Protein 2XF4 (pdb70)

Radius of gyration: 15.82 Å; Cα contacts (8 Å, |Δi|>4): 524; chains: 1; bounding box: 40×42×30 Å

Foldseek 3Di:
DDWDFDQDDPQRWTWIWDADPPQLFIEIFQPQDPLVSVCVVNVVVPGQYAEYEYQALARRRCQCVVVVCVVNVHFYEEFAPQRLVSLCCQQVRQVVVVHDGRHRDDTPYYDDQQDWDDRDPFTWGKHQAAQLGNRGIKTAGLVVLEIEGEQLDDQLDGHDQPPVVHHLVSSLCSCVPPPLVSDQARWYDYGDDDIDGSVNCCPRRPSNDD

Secondary structure (P-SEA, 3-state):
cbbbbbbbcccccccccccccccccccccccccaaaaaaaaaaaacccccbbbbcccccccccaaaaaaaaaccccccccccaaaaaaaaaaaaaaaccccccccccccccccbbbbbcccbbbbbbbbcccccbbbbbbbccccccccccccccccccccccccccaaaaaaaaacccccccccccccccccccccccccccccccccc

Solvent-accessible surface area: 9115 Å² total; per-residue (Å²): 41,50,74,108,54,5,62,1,37,102,70,67,1,20,0,0,0,0,11,1,100,138,59,86,59,0,0,0,2,3,0,3,14,74,13,123,92,0,49,108,52,3,90,90,18,57,18,70,16,92,16,0,0,0,0,0,0,14,16,18,0,2,29,4,0,66,88,0,16,138,91,58,66,17,48,4,4,0,0,25,112,75,0,70,79,32,0,90,21,1,34,67,21,1,148,141,102,56,76,132,110,20,110,68,12,108,9,98,119,57,1,86,70,65,46,151,5,51,2,22,92,13,42,0,71,1,29,41,0,20,0,8,0,10,0,0,0,0,0,4,3,99,154,47,57,11,0,5,0,3,10,0,0,43,110,38,12,19,3,128,27,106,63,88,132,21,64,83,109,72,0,24,64,6,0,63,155,51,0,25,93,47,25,66,107,0,41,0,2,1,2,45,48,85,58,15,46,0,8,99,0,96,113,109,0,93,100,9,73,189

Structure (mmCIF, N/CA/C/O backbone):
data_2XF4
#
_entry.id   2XF4
#
_cell.length_a   124.363
_cell.length_b   124.363
_cell.length_c   35.594
_cell.angle_alpha   90.00
_cell.angle_beta   90.00
_cell.angle_gamma   90.00
#
_symmetry.space_group_name_H-M   'P 41 21 2'
#
loop_
_entity.id
_entity.type
_entity.pdbx_description
1 polymer 'HYDROXYACYLGLUTATHIONE HYDROLASE'
2 non-polymer 'ZINC ION'
3 non-polymer 'TETRAETHYLENE GLYCOL'
4 water water
#
loop_
_atom_site.group_PDB
_atom_site.id
_atom_site.type_symbol
_atom_site.label_atom_id
_atom_site.label_alt_id
_atom_site.label_comp_id
_atom_site.label_asym_id
_atom_site.label_entity_id
_atom_site.label_seq_id
_atom_site.pdbx_PDB_ins_code
_atom_site.Cartn_x
_atom_site.Cartn_y
_atom_site.Cartn_z
_atom_site.occupancy
_atom_site.B_iso_or_equiv
_atom_site.auth_seq_id
_atom_site.auth_comp_id
_atom_site.auth_asym_id
_atom_site.auth_atom_id
_atom_site.pdbx_PDB_model_num
ATOM 1 N N . MET A 1 1 ? -4.453 55.833 -5.531 1.00 31.94 1 MET A N 1
ATOM 2 C CA . MET A 1 1 ? -5.847 55.637 -5.060 1.00 30.59 1 MET A CA 1
ATOM 3 C C . MET A 1 1 ? -5.840 55.223 -3.600 1.00 30.29 1 MET A C 1
ATOM 4 O O . MET A 1 1 ? -5.079 54.333 -3.205 1.00 30.66 1 MET A O 1
ATOM 9 N N . ASN A 1 2 ? -6.671 55.890 -2.800 1.00 29.56 2 ASN A N 1
ATOM 10 C CA . ASN A 1 2 ? -6.892 55.489 -1.414 1.00 29.34 2 ASN A CA 1
ATOM 11 C C . ASN A 1 2 ? -8.106 54.584 -1.324 1.00 27.83 2 ASN A C 1
ATOM 12 O O . ASN A 1 2 ? -9.002 54.641 -2.175 1.00 27.16 2 ASN A O 1
ATOM 17 N N . TYR A 1 3 ? -8.133 53.744 -0.298 1.00 27.40 3 TYR A N 1
ATOM 18 C CA . TYR A 1 3 ? -9.261 52.849 -0.087 1.00 26.41 3 TYR A CA 1
ATOM 19 C C . TYR A 1 3 ? -9.457 52.475 1.379 1.00 26.53 3 TYR A C 1
ATOM 20 O O . TYR A 1 3 ? -8.539 52.581 2.198 1.00 27.31 3 TYR A O 1
ATOM 29 N N . ARG A 1 4 ? -10.672 52.038 1.683 1.00 25.80 4 ARG A N 1
ATOM 30 C CA . ARG A 1 4 ? -11.015 51.486 2.976 1.00 26.41 4 ARG A CA 1
ATOM 31 C C . ARG A 1 4 ? -11.868 50.243 2.744 1.00 24.97 4 ARG A C 1
ATOM 32 O O . ARG A 1 4 ? -12.820 50.276 1.969 1.00 24.19 4 ARG A O 1
ATOM 40 N N . ILE A 1 5 ? -11.511 49.145 3.399 1.00 24.88 5 ILE A N 1
ATOM 41 C CA . ILE A 1 5 ? -12.270 47.907 3.281 1.00 23.53 5 ILE A CA 1
ATOM 42 C C . ILE A 1 5 ? -13.330 47.859 4.376 1.00 23.66 5 ILE A C 1
ATOM 43 O O . ILE A 1 5 ? -13.037 48.112 5.546 1.00 24.27 5 ILE A O 1
ATOM 48 N N . ILE A 1 6 ? -14.562 47.547 3.980 1.00 22.78 6 ILE A N 1
ATOM 49 C CA . ILE A 1 6 ? -15.695 47.493 4.903 1.00 22.80 6 ILE A CA 1
ATOM 50 C C . ILE A 1 6 ? -16.326 46.094 4.841 1.00 22.40 6 ILE A C 1
ATOM 51 O O . ILE A 1 6 ? -17.149 45.840 3.958 1.00 21.90 6 ILE A O 1
ATOM 56 N N . PRO A 1 7 ? -15.928 45.178 5.757 1.00 22.84 7 PRO A N 1
ATOM 57 C CA . PRO A 1 7 ? -16.530 43.833 5.811 1.00 22.69 7 PRO A CA 1
ATOM 58 C C . PRO A 1 7 ? -18.042 43.926 6.042 1.00 22.62 7 PRO A C 1
ATOM 59 O O . PRO A 1 7 ? -18.479 44.535 7.020 1.00 23.27 7 PRO A O 1
ATOM 63 N N . VAL A 1 8 ? -18.828 43.352 5.135 1.00 21.95 8 VAL A N 1
ATOM 64 C CA . VAL A 1 8 ? -20.289 43.425 5.222 1.00 21.97 8 VAL A CA 1
ATOM 65 C C . VAL A 1 8 ? -20.940 42.046 5.077 1.00 22.06 8 VAL A C 1
ATOM 66 O O . VAL A 1 8 ? -20.349 41.129 4.488 1.00 21.51 8 VAL A O 1
ATOM 70 N N . THR A 1 9 ? -22.152 41.919 5.624 1.00 22.69 9 THR A N 1
ATOM 71 C CA . THR A 1 9 ? -22.961 40.673 5.613 1.00 23.16 9 THR A CA 1
ATOM 72 C C . THR A 1 9 ? -22.386 39.561 6.502 1.00 24.24 9 THR A C 1
ATOM 73 O O . THR A 1 9 ? -21.252 39.648 6.991 1.00 24.24 9 THR A O 1
ATOM 77 N N . ALA A 1 10 ? -23.184 38.512 6.692 1.00 25.12 10 ALA A N 1
ATOM 78 C CA . ALA A 1 10 ? -22.759 37.307 7.401 1.00 26.27 10 ALA A CA 1
ATOM 79 C C . ALA A 1 10 ? -21.696 36.515 6.625 1.00 26.04 10 ALA A C 1
ATOM 80 O O . ALA A 1 10 ? -20.992 35.693 7.207 1.00 27.09 10 ALA A O 1
ATOM 82 N N . PHE A 1 11 ? -21.590 36.755 5.317 1.00 24.97 11 PHE A N 1
ATOM 83 C CA . PHE A 1 11 ? -20.552 36.131 4.491 1.00 24.63 11 PHE A CA 1
ATOM 84 C C . PHE A 1 11 ? -19.213 36.874 4.620 1.00 24.43 11 PHE A C 1
ATOM 85 O O . PHE A 1 11 ? -18.206 36.451 4.050 1.00 24.18 11 PHE A O 1
ATOM 93 N N . SER A 1 12 ? -19.221 37.987 5.355 1.00 24.37 12 SER A N 1
ATOM 94 C CA . SER A 1 12 ? -18.014 38.780 5.631 1.00 24.75 12 SER A CA 1
ATOM 95 C C . SER A 1 12 ? -17.260 39.174 4.338 1.00 23.24 12 SER A C 1
ATOM 96 O O . SER A 1 12 ? -16.093 38.830 4.142 1.00 22.98 12 SER A O 1
ATOM 99 N N . GLN A 1 13 ? -17.957 39.895 3.460 1.00 21.96 13 GLN A N 1
ATOM 100 C CA . GLN A 1 13 ? -17.446 40.246 2.134 1.00 20.73 13 GLN A CA 1
ATOM 101 C C . GLN A 1 13 ? -16.712 41.590 2.173 1.00 20.55 13 GLN A C 1
ATOM 102 O O . GLN A 1 13 ? -17.149 42.509 2.858 1.00 20.64 13 GLN A O 1
ATOM 108 N N . ASN A 1 14 ? -15.610 41.698 1.425 1.00 20.35 14 ASN A N 1
ATOM 109 C CA . ASN A 1 14 ? -14.765 42.899 1.446 1.00 20.49 14 ASN A CA 1
ATOM 110 C C . ASN A 1 14 ? -15.250 44.027 0.533 1.00 19.96 14 ASN A C 1
ATOM 111 O O . ASN A 1 14 ? -14.689 44.249 -0.545 1.00 19.97 14 ASN A O 1
ATOM 116 N N . CYS A 1 15 ? -16.291 44.735 0.964 1.00 19.97 15 CYS A N 1
ATOM 117 C CA . CYS A 1 15 ? -16.741 45.938 0.260 1.00 19.56 15 CYS A CA 1
ATOM 118 C C . CYS A 1 15 ? -15.627 46.980 0.307 1.00 19.86 15 CYS A C 1
ATOM 119 O O . CYS A 1 15 ? -14.982 47.155 1.347 1.00 20.60 15 CYS A O 1
ATOM 122 N N . SER A 1 16 ? -15.392 47.647 -0.822 1.00 19.62 16 SER A N 1
ATOM 123 C CA . SER A 1 16 ? -14.326 48.649 -0.934 1.00 20.31 16 SER A CA 1
ATOM 124 C C . SER A 1 16 ? -14.866 50.048 -1.136 1.00 19.96 16 SER A C 1
ATOM 125 O O . SER A 1 16 ? -15.593 50.306 -2.090 1.00 19.95 16 SER A O 1
ATOM 128 N N . LEU A 1 17 ? -14.495 50.953 -0.246 1.00 20.47 17 LEU A N 1
ATOM 129 C CA . LEU A 1 17 ? -14.640 52.375 -0.522 1.00 20.59 17 LEU A CA 1
ATOM 130 C C . LEU A 1 17 ? -13.311 52.868 -1.107 1.00 20.95 17 LEU A C 1
ATOM 131 O O . LEU A 1 17 ? -12.273 52.801 -0.450 1.00 21.29 17 LEU A O 1
ATOM 136 N N . ILE A 1 18 ? -13.344 53.333 -2.350 1.00 20.77 18 ILE A N 1
ATOM 137 C CA . ILE A 1 18 ? -12.131 53.798 -3.020 1.00 21.72 18 ILE A CA 1
ATOM 138 C C . ILE A 1 18 ? -12.276 55.270 -3.386 1.00 22.54 18 ILE A C 1
ATOM 139 O O . ILE A 1 18 ? -13.378 55.734 -3.665 1.00 22.04 18 ILE A O 1
ATOM 144 N N . TRP A 1 19 ? -11.169 56.004 -3.372 1.00 23.77 19 TRP A N 1
ATOM 145 C CA . TRP A 1 19 ? -11.229 57.415 -3.726 1.00 25.09 19 TRP A CA 1
ATOM 146 C C . TRP A 1 19 ? -9.916 58.006 -4.211 1.00 26.43 19 TRP A C 1
ATOM 147 O O . TRP A 1 19 ? -8.829 57.494 -3.924 1.00 26.73 19 TRP A O 1
ATOM 158 N N . CYS A 1 20 ? -10.060 59.092 -4.965 1.00 27.76 20 CYS A N 1
ATOM 159 C CA . CYS A 1 20 ? -8.952 59.902 -5.440 1.00 29.71 20 CYS A CA 1
ATOM 160 C C . CYS A 1 20 ? -8.480 60.822 -4.308 1.00 31.13 20 CYS A C 1
ATOM 161 O O . CYS A 1 20 ? -9.287 61.501 -3.657 1.00 30.77 20 CYS A O 1
ATOM 164 N N . GLU A 1 21 ? -7.171 60.828 -4.068 1.00 32.84 21 GLU A N 1
ATOM 165 C CA . GLU A 1 21 ? -6.588 61.646 -3.005 1.00 34.76 21 GLU A CA 1
ATOM 166 C C . GLU A 1 21 ? -6.732 63.166 -3.233 1.00 35.33 21 GLU A C 1
ATOM 167 O O . GLU A 1 21 ? -6.998 63.902 -2.284 1.00 35.88 21 GLU A O 1
ATOM 173 N N . GLN A 1 22 ? -6.579 63.630 -4.474 1.00 35.70 22 GLN A N 1
ATOM 174 C CA . GLN A 1 22 ? -6.688 65.067 -4.776 1.00 36.65 22 GLN A CA 1
ATOM 175 C C . GLN A 1 22 ? -8.121 65.581 -4.739 1.00 35.71 22 GLN A C 1
ATOM 176 O O . GLN A 1 22 ? -8.397 66.585 -4.089 1.00 36.36 22 GLN A O 1
ATOM 182 N N . THR A 1 23 ? -9.023 64.902 -5.451 1.00 34.34 23 THR A N 1
ATOM 183 C CA . THR A 1 23 ? -10.396 65.392 -5.650 1.00 33.43 23 THR A CA 1
ATOM 184 C C . THR A 1 23 ? -11.392 64.912 -4.588 1.00 32.46 23 THR A C 1
ATOM 185 O O . THR A 1 23 ? -12.460 65.513 -4.421 1.00 32.13 23 THR A O 1
ATOM 189 N N . ARG A 1 24 ? -11.035 63.831 -3.882 1.00 31.61 24 ARG A N 1
ATOM 190 C CA . ARG A 1 24 ? -11.885 63.200 -2.855 1.00 30.83 24 ARG A CA 1
ATOM 191 C C . ARG A 1 24 ? -13.161 62.593 -3.451 1.00 29.01 24 ARG A C 1
ATOM 192 O O . ARG A 1 24 ? -14.105 62.293 -2.726 1.00 28.55 24 ARG A O 1
ATOM 200 N N . LEU A 1 25 ? -13.188 62.423 -4.770 1.00 28.10 25 LEU A N 1
ATOM 201 C CA . LEU A 1 25 ? -14.283 61.721 -5.428 1.00 26.62 25 LEU A CA 1
ATOM 202 C C . LEU A 1 25 ? -14.104 60.214 -5.257 1.00 25.49 25 LEU A C 1
ATOM 203 O O . LEU A 1 25 ? -12.991 59.687 -5.403 1.00 24.92 25 LEU A O 1
ATOM 208 N N . ALA A 1 26 ? -15.201 59.533 -4.930 1.00 24.23 26 ALA A N 1
ATOM 209 C CA . ALA A 1 26 ? -15.136 58.156 -4.461 1.00 23.08 26 ALA A CA 1
ATOM 210 C C . ALA A 1 26 ? -16.106 57.219 -5.162 1.00 22.44 26 ALA A C 1
ATOM 211 O O . ALA A 1 26 ? -17.057 57.656 -5.823 1.00 22.46 26 ALA A O 1
ATOM 213 N N . ALA A 1 27 ? -15.847 55.924 -5.000 1.00 21.44 27 ALA A N 1
ATOM 214 C CA . ALA A 1 27 ? -16.722 54.880 -5.495 1.00 20.75 27 ALA A CA 1
ATOM 215 C C . ALA A 1 27 ? -16.825 53.784 -4.441 1.00 20.23 27 ALA A C 1
ATOM 216 O O . ALA A 1 27 ? -15.901 53.599 -3.636 1.00 20.52 27 ALA A O 1
ATOM 218 N N . LEU A 1 28 ? -17.965 53.100 -4.415 1.00 19.57 28 LEU A N 1
ATOM 219 C CA . LEU A 1 28 ? -18.118 51.877 -3.629 1.00 19.35 28 LEU A CA 1
ATOM 220 C C . LEU A 1 28 ? -18.065 50.669 -4.557 1.00 18.49 28 LEU A C 1
ATOM 221 O O . LEU A 1 28 ? -18.798 50.603 -5.546 1.00 18.83 28 LEU A O 1
ATOM 226 N N . VAL A 1 29 ? -17.193 49.721 -4.245 1.00 17.69 29 VAL A N 1
ATOM 227 C CA . VAL A 1 29 ? -17.171 48.466 -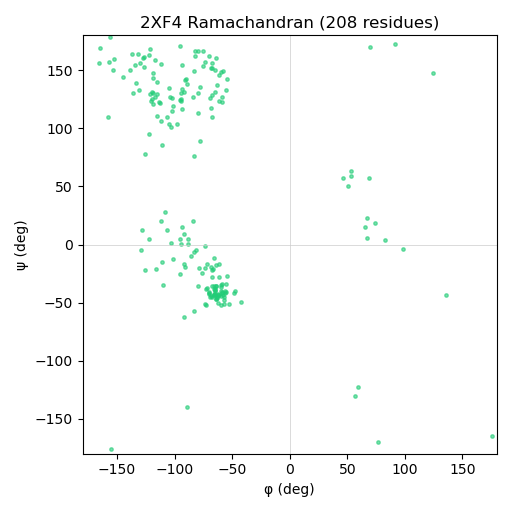4.966 1.00 16.88 29 VAL A CA 1
ATOM 228 C C . VAL A 1 29 ? -17.859 47.416 -4.108 1.00 16.69 29 VAL A C 1
ATOM 229 O O . VAL A 1 29 ? -17.506 47.238 -2.941 1.00 16.88 29 VAL A O 1
ATOM 233 N N . ASP A 1 30 ? -18.852 46.743 -4.688 1.00 16.41 30 ASP A N 1
ATOM 234 C CA . ASP A 1 30 ? -19.558 45.628 -4.032 1.00 16.62 30 ASP A CA 1
ATOM 235 C C . ASP A 1 30 ? -20.129 45.941 -2.637 1.00 17.02 30 ASP A C 1
ATOM 236 O O . ASP A 1 30 ? -19.711 45.335 -1.647 1.00 17.33 30 ASP A O 1
ATOM 241 N N . PRO A 1 31 ? -21.087 46.892 -2.554 1.00 17.43 31 PRO A N 1
ATOM 242 C CA . PRO A 1 31 ? -21.730 47.143 -1.258 1.00 17.78 31 PRO A CA 1
ATOM 243 C C . PRO A 1 31 ? -22.768 46.051 -0.980 1.00 17.92 31 PRO A C 1
ATOM 244 O O . PRO A 1 31 ? -23.940 46.195 -1.336 1.00 17.93 31 PRO A O 1
ATOM 248 N N . GLY A 1 32 ? -22.316 44.970 -0.348 1.00 18.05 32 GLY A N 1
ATOM 249 C CA . GLY A 1 32 ? -23.075 43.724 -0.260 1.00 18.74 32 GLY A CA 1
ATOM 250 C C . GLY A 1 32 ? -24.241 43.646 0.707 1.00 19.66 32 GLY A C 1
ATOM 251 O O . GLY A 1 32 ? -25.149 42.850 0.505 1.00 20.10 32 GLY A O 1
ATOM 252 N N . GLY A 1 33 ? -24.213 44.474 1.750 1.00 20.24 33 GLY A N 1
ATOM 253 C CA . GLY A 1 33 ? -25.233 44.483 2.797 1.00 20.94 33 GLY A CA 1
ATOM 254 C C . GLY A 1 33 ? -24.790 45.471 3.856 1.00 21.87 33 GLY A C 1
ATOM 255 O O . GLY A 1 33 ? -23.890 46.271 3.604 1.00 21.31 33 GLY A O 1
ATOM 256 N N . ASP A 1 34 ? -25.403 45.414 5.040 1.00 23.17 34 ASP A N 1
ATOM 257 C CA . ASP A 1 34 ? -25.086 46.333 6.141 1.00 24.11 34 ASP A CA 1
ATOM 258 C C . ASP A 1 34 ? -25.001 47.781 5.646 1.00 24.04 34 ASP A C 1
ATOM 259 O O . ASP A 1 34 ? -23.971 48.456 5.802 1.00 23.71 34 ASP A O 1
ATOM 264 N N . ALA A 1 35 ? -26.094 48.244 5.041 1.00 24.06 35 ALA A N 1
ATOM 265 C CA . ALA A 1 35 ? -26.140 49.558 4.408 1.00 24.07 35 ALA A CA 1
ATOM 266 C C . ALA A 1 35 ? -25.824 50.693 5.380 1.00 24.81 35 ALA A C 1
ATOM 267 O O . ALA A 1 35 ? -25.204 51.681 4.988 1.00 24.22 35 ALA A O 1
ATOM 269 N N . GLU A 1 36 ? -26.232 50.536 6.641 1.00 26.26 36 GLU A N 1
ATOM 270 C CA . GLU A 1 36 ? -25.956 51.536 7.678 1.00 27.84 36 GLU A CA 1
ATOM 271 C C . GLU A 1 36 ? -24.462 51.635 8.010 1.00 27.77 36 GLU A C 1
ATOM 272 O O . GLU A 1 36 ? -23.924 52.736 8.123 1.00 28.15 36 GLU A O 1
ATOM 278 N N . LYS A 1 37 ? -23.807 50.483 8.167 1.00 27.88 37 LYS A N 1
ATOM 279 C CA . LYS A 1 37 ? -22.355 50.403 8.383 1.00 28.00 37 LYS A CA 1
ATOM 280 C C . LYS A 1 37 ? -21.586 51.082 7.243 1.00 27.00 37 LYS A C 1
ATOM 281 O O . LYS A 1 37 ? -20.652 51.854 7.477 1.00 27.11 37 LYS A O 1
ATOM 287 N N . ILE A 1 38 ? -21.994 50.804 6.009 1.00 26.27 38 ILE A N 1
ATOM 288 C CA . ILE A 1 38 ? -21.369 51.427 4.845 1.00 25.45 38 ILE A CA 1
ATOM 289 C C . ILE A 1 38 ? -21.550 52.952 4.867 1.00 26.02 38 ILE A C 1
ATOM 290 O O . ILE A 1 38 ? -20.573 53.697 4.729 1.00 25.57 38 ILE A O 1
ATOM 295 N N . LYS A 1 39 ? -22.793 53.403 5.057 1.00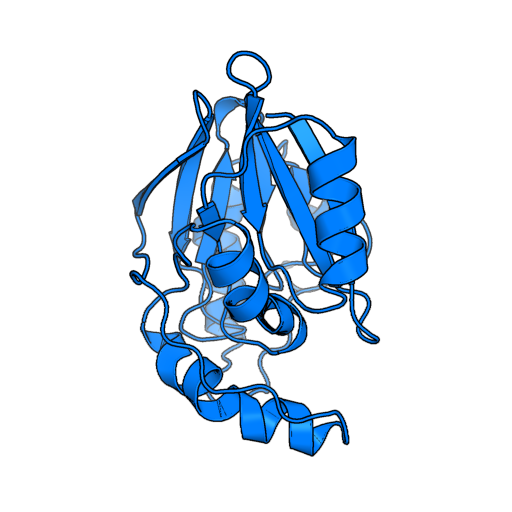 26.57 39 LYS A N 1
ATOM 296 C CA . LYS A 1 39 ? -23.091 54.835 5.120 1.00 27.61 39 LYS A CA 1
ATOM 297 C C . LYS A 1 39 ? -22.284 55.548 6.195 1.00 28.40 39 LYS A C 1
ATOM 298 O O . LYS A 1 39 ? -21.795 56.650 5.963 1.00 28.55 39 LYS A O 1
ATOM 304 N N . GLN A 1 40 ? -22.147 54.917 7.359 1.00 29.09 40 GLN A N 1
ATOM 305 C CA . GLN A 1 40 ? -21.378 55.495 8.466 1.00 30.53 40 GLN A CA 1
ATOM 306 C C . GLN A 1 40 ? -19.905 55.695 8.099 1.00 30.34 40 GLN A C 1
ATOM 307 O O . GLN A 1 40 ? -19.343 56.746 8.376 1.00 30.73 40 GLN A O 1
ATOM 313 N N . GLU A 1 41 ? -19.302 54.706 7.442 1.00 30.07 41 GLU A N 1
ATOM 314 C CA . GLU A 1 41 ? -17.912 54.822 6.985 1.00 30.65 41 GLU A CA 1
ATOM 315 C C . GLU A 1 41 ? -17.752 55.838 5.848 1.00 29.81 41 GLU A C 1
ATOM 316 O O . GLU A 1 41 ? -16.836 56.659 5.872 1.00 30.51 41 GLU A O 1
ATOM 322 N N . VAL A 1 42 ? -18.647 55.790 4.865 1.00 28.87 42 VAL A N 1
ATOM 323 C CA . VAL A 1 42 ? -18.618 56.746 3.759 1.00 28.32 42 VAL A CA 1
ATOM 324 C C . VAL A 1 42 ? -18.714 58.183 4.285 1.00 29.35 42 VAL A C 1
ATOM 325 O O . VAL A 1 42 ? -17.884 59.023 3.941 1.00 29.26 42 VAL A O 1
ATOM 329 N N . ASP A 1 43 ? -19.716 58.443 5.127 1.00 30.04 43 ASP A N 1
ATOM 330 C CA . ASP A 1 43 ? -19.966 59.786 5.660 1.00 31.43 43 ASP A CA 1
ATOM 331 C C . ASP A 1 43 ? -18.841 60.300 6.555 1.00 32.27 43 ASP A C 1
ATOM 332 O O . ASP A 1 43 ? -18.487 61.473 6.482 1.00 33.06 43 ASP A O 1
ATOM 337 N N . ALA A 1 44 ? -18.282 59.422 7.386 1.00 32.54 44 ALA A N 1
ATOM 338 C CA . ALA A 1 44 ? -17.191 59.799 8.284 1.00 33.62 44 ALA A CA 1
ATOM 339 C C . ALA A 1 44 ? -15.851 59.998 7.565 1.00 33.19 44 ALA A C 1
ATOM 340 O O . ALA A 1 44 ? -14.962 60.644 8.105 1.00 34.19 44 ALA A O 1
ATOM 342 N N . SER A 1 45 ? -15.706 59.440 6.363 1.00 31.93 45 SER A N 1
ATOM 343 C CA . SER A 1 45 ? -14.448 59.546 5.601 1.00 31.38 45 SER A CA 1
ATOM 344 C C . SER A 1 45 ? -14.281 60.900 4.901 1.00 31.73 45 SER A C 1
ATOM 345 O O . SER A 1 45 ? -13.169 61.282 4.530 1.00 32.03 45 SER A O 1
ATOM 348 N N . GLY A 1 46 ? -15.391 61.604 4.700 1.00 31.81 46 GLY A N 1
ATOM 349 C CA . GLY A 1 46 ? -15.367 62.953 4.139 1.00 32.31 46 GLY A CA 1
ATOM 350 C C . GLY A 1 46 ? -15.288 63.032 2.626 1.00 31.71 46 GLY A C 1
ATOM 351 O O . GLY A 1 46 ? -15.187 64.125 2.067 1.00 32.93 46 GLY A O 1
ATOM 352 N N . VAL A 1 47 ? -15.337 61.884 1.960 1.00 30.12 47 VAL A N 1
ATOM 353 C CA . VAL A 1 47 ? -15.241 61.827 0.500 1.00 29.09 47 VAL A CA 1
ATOM 354 C C . VAL A 1 47 ? -16.576 62.172 -0.171 1.00 28.55 47 VAL A C 1
ATOM 355 O O . VAL A 1 47 ? -17.611 62.228 0.494 1.00 28.64 47 VAL A O 1
ATOM 359 N N . THR A 1 48 ? -16.545 62.424 -1.478 1.00 27.82 48 THR A N 1
ATOM 360 C CA . THR A 1 48 ? -17.772 62.602 -2.259 1.00 27.53 48 THR A CA 1
ATOM 361 C C . THR A 1 48 ? -18.061 61.356 -3.116 1.00 26.13 48 THR A C 1
ATOM 362 O O . THR A 1 48 ? -17.422 61.140 -4.148 1.00 26.01 48 THR A O 1
ATOM 366 N N . LEU A 1 49 ? -19.023 60.548 -2.680 1.00 24.89 49 LEU A N 1
ATOM 367 C CA . LEU A 1 49 ? -19.420 59.346 -3.418 1.00 23.64 49 LEU A CA 1
ATOM 368 C C . LEU A 1 49 ? -20.095 59.710 -4.735 1.00 23.47 49 LEU A C 1
ATOM 369 O O . LEU A 1 49 ? -21.035 60.503 -4.752 1.00 24.17 49 LEU A O 1
ATOM 374 N N . MET A 1 50 ? -19.616 59.123 -5.831 1.00 22.66 50 MET A N 1
ATOM 375 C CA . MET A 1 50 ? -20.138 59.422 -7.165 1.00 22.65 50 MET A CA 1
ATOM 376 C C . MET A 1 50 ? -20.785 58.218 -7.829 1.00 21.92 50 MET A C 1
ATOM 377 O O . MET A 1 50 ? -21.578 58.372 -8.760 1.00 22.21 50 MET A O 1
ATOM 382 N N . GLN A 1 51 ? -20.431 57.019 -7.377 1.00 20.84 51 GLN A N 1
ATOM 383 C CA . GLN A 1 51 ? -20.860 55.804 -8.068 1.00 20.22 51 GLN A CA 1
ATOM 384 C C . GLN A 1 51 ? -20.670 54.535 -7.255 1.00 19.09 51 GLN A C 1
ATOM 385 O O . GLN A 1 51 ? -19.837 54.470 -6.346 1.00 18.87 51 GLN A O 1
ATOM 391 N N . ILE A 1 52 ? -21.461 53.528 -7.614 1.00 18.69 52 ILE A N 1
ATOM 392 C CA . ILE A 1 52 ? -21.386 52.191 -7.039 1.00 17.48 52 ILE A CA 1
ATOM 393 C C . ILE A 1 52 ? -20.958 51.247 -8.162 1.00 17.17 52 ILE A C 1
ATOM 394 O O . ILE A 1 52 ? -21.523 51.285 -9.256 1.00 17.30 52 ILE A O 1
ATOM 399 N N . LEU A 1 53 ? -19.937 50.432 -7.899 1.00 16.42 53 LEU A N 1
ATOM 400 C CA . LEU A 1 53 ? -19.422 49.503 -8.895 1.00 16.15 53 LEU A CA 1
ATOM 401 C C . LEU A 1 53 ? -19.635 48.060 -8.438 1.00 15.74 53 LEU A C 1
ATOM 402 O O . LEU A 1 53 ? -19.470 47.743 -7.263 1.00 15.29 53 LEU A O 1
ATOM 407 N N . LEU A 1 54 ? -20.008 47.200 -9.380 1.00 15.69 54 LEU A N 1
ATOM 408 C CA . LEU A 1 54 ? -20.343 45.807 -9.089 1.00 15.73 54 LEU A CA 1
ATOM 409 C C . LEU A 1 54 ? -19.413 44.876 -9.844 1.00 15.56 54 LEU A C 1
ATOM 410 O O . LEU A 1 54 ? -19.295 44.989 -11.063 1.00 15.96 54 LEU A O 1
ATOM 415 N N . THR A 1 55 ? -18.745 43.966 -9.135 1.00 15.32 55 THR A N 1
ATOM 416 C CA . THR A 1 55 ? -17.883 42.986 -9.805 1.00 15.62 55 THR A CA 1
ATOM 417 C C . THR A 1 55 ? -18.690 41.838 -10.394 1.00 15.67 55 THR A C 1
ATOM 418 O O . THR A 1 55 ? -18.340 41.314 -11.449 1.00 16.05 55 THR A O 1
ATOM 422 N N . HIS A 1 56 ? -19.758 41.441 -9.703 1.00 15.67 56 HIS A N 1
ATOM 423 C CA . HIS A 1 56 ? -20.610 40.325 -10.144 1.00 15.89 56 HIS A CA 1
ATOM 424 C C . HIS A 1 56 ? -21.958 40.288 -9.416 1.00 15.77 56 HIS A C 1
ATOM 425 O O . HIS A 1 56 ? -22.159 40.997 -8.431 1.00 15.25 56 HIS A O 1
ATOM 432 N N . GLY A 1 57 ? -22.875 39.455 -9.910 1.00 16.46 57 GLY A N 1
ATOM 433 C CA . GLY A 1 57 ? -24.270 39.477 -9.465 1.00 16.44 57 GLY A CA 1
ATOM 434 C C . GLY A 1 57 ? -24.651 38.718 -8.203 1.00 16.73 57 GLY A C 1
ATOM 435 O O . GLY A 1 57 ? -25.833 38.422 -7.996 1.00 17.06 57 GLY A O 1
ATOM 436 N N . HIS A 1 58 ? -23.678 38.418 -7.345 1.00 16.47 58 HIS A N 1
ATOM 437 C CA . HIS A 1 58 ? -23.966 37.635 -6.145 1.00 16.59 58 HIS A CA 1
ATOM 438 C C . HIS A 1 58 ? -24.350 38.435 -4.904 1.00 16.74 58 HIS A C 1
ATOM 439 O O . HIS A 1 58 ? -23.798 39.512 -4.634 1.00 16.02 58 HIS A O 1
ATOM 446 N N . LEU A 1 59 ? -25.293 37.866 -4.157 1.00 17.15 59 LEU A N 1
ATOM 447 C CA . LEU A 1 59 ? -25.948 38.506 -3.010 1.00 17.59 59 LEU A CA 1
ATOM 448 C C . LEU A 1 59 ? -25.027 39.292 -2.075 1.00 17.08 59 LEU A C 1
ATOM 449 O O . LEU A 1 59 ? -25.327 40.442 -1.750 1.00 16.89 59 LEU A O 1
ATOM 454 N N . ASP A 1 60 ? -23.922 38.680 -1.647 1.00 16.72 60 ASP A N 1
ATOM 455 C CA . ASP A 1 60 ? -23.028 39.314 -0.659 1.00 16.88 60 ASP A CA 1
ATOM 456 C C . ASP A 1 60 ? -22.192 40.466 -1.225 1.00 16.35 60 ASP A C 1
ATOM 457 O O . ASP A 1 60 ? -21.448 41.127 -0.485 1.00 16.40 60 ASP A O 1
ATOM 462 N N . HIS A 1 61 ? -22.353 40.720 -2.524 1.00 15.77 61 HIS A N 1
ATOM 463 C CA . HIS A 1 61 ? -21.679 41.829 -3.204 1.00 15.64 61 HIS A CA 1
ATOM 464 C C . HIS A 1 61 ? -22.640 42.942 -3.631 1.00 15.81 61 HIS A C 1
ATOM 465 O O . HIS A 1 61 ? -22.199 44.047 -3.958 1.00 15.56 61 HIS A O 1
ATOM 472 N N . VAL A 1 62 ? -23.946 42.666 -3.629 1.00 16.14 62 VAL A N 1
ATOM 473 C CA . VAL A 1 62 ? -24.897 43.617 -4.223 1.00 16.88 62 VAL A CA 1
ATOM 474 C C . VAL A 1 62 ? -26.087 44.011 -3.343 1.00 17.77 62 VAL A C 1
ATOM 475 O O . VAL A 1 62 ? -26.880 44.881 -3.724 1.00 18.07 62 VAL A O 1
ATOM 479 N N . GLY A 1 63 ? -26.205 43.382 -2.175 1.00 18.33 63 GLY A N 1
ATOM 480 C CA . GLY A 1 63 ? -27.398 43.518 -1.336 1.00 19.19 63 GLY A CA 1
ATOM 481 C C . GLY A 1 63 ? -27.796 44.935 -0.949 1.00 19.76 63 GLY A C 1
ATOM 482 O O . GLY A 1 63 ? -28.988 45.231 -0.819 1.00 20.61 63 GLY A O 1
ATOM 483 N N . ALA A 1 64 ? -26.810 45.808 -0.755 1.00 19.30 64 ALA A N 1
ATOM 484 C CA . ALA A 1 64 ? -27.082 47.187 -0.336 1.00 20.06 64 ALA A CA 1
ATOM 485 C C . ALA A 1 64 ? -26.964 48.211 -1.475 1.00 20.05 64 ALA A C 1
ATOM 486 O O . ALA A 1 64 ? -27.163 49.401 -1.248 1.00 20.74 64 ALA A O 1
ATOM 488 N N . ALA A 1 65 ? -26.661 47.748 -2.693 1.00 19.81 65 ALA A N 1
ATOM 489 C CA . ALA A 1 65 ? -26.444 48.648 -3.844 1.00 19.96 65 ALA A CA 1
ATOM 490 C C . ALA A 1 65 ? -27.638 49.568 -4.148 1.00 21.13 65 ALA A C 1
ATOM 491 O O . ALA A 1 65 ? -27.472 50.781 -4.341 1.00 21.72 65 ALA A O 1
ATOM 493 N N . SER A 1 66 ? -28.832 48.986 -4.191 1.00 21.58 66 SER A N 1
ATOM 494 C CA . SER A 1 66 ? -30.042 49.728 -4.526 1.00 22.86 66 SER A CA 1
ATOM 495 C C . SER A 1 66 ? -30.400 50.792 -3.478 1.00 23.42 66 SER A C 1
ATOM 496 O O . SER A 1 66 ? -30.746 51.922 -3.833 1.00 23.75 66 SER A O 1
ATOM 499 N N . GLU A 1 67 ? -30.302 50.434 -2.198 1.00 23.35 67 GLU A N 1
ATOM 500 C CA . GLU A 1 67 ? -30.588 51.373 -1.116 1.00 24.33 67 GLU A CA 1
ATOM 501 C C . GLU A 1 67 ? -29.584 52.529 -1.105 1.00 24.07 67 GLU A C 1
ATOM 502 O O . GLU A 1 67 ? -29.961 53.685 -0.920 1.00 25.22 67 GLU A O 1
ATOM 508 N N . LEU A 1 68 ? -28.308 52.214 -1.308 1.00 22.99 68 LEU A N 1
ATOM 509 C CA . LEU A 1 68 ? -27.265 53.240 -1.298 1.00 22.68 68 LEU A CA 1
ATOM 510 C C . LEU A 1 68 ? -27.318 54.141 -2.537 1.00 22.86 68 LEU A C 1
ATOM 511 O O . LEU A 1 68 ? 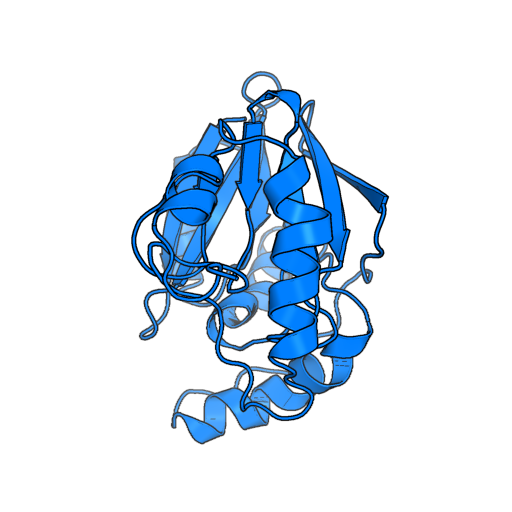-27.084 55.350 -2.432 1.00 23.21 68 LEU A O 1
ATOM 516 N N . ALA A 1 69 ? -27.640 53.556 -3.694 1.00 22.73 69 ALA A N 1
ATOM 517 C CA . ALA A 1 69 ? -27.830 54.327 -4.929 1.00 23.54 69 ALA A CA 1
ATOM 518 C C . ALA A 1 69 ? -28.921 55.385 -4.760 1.00 25.23 69 ALA A C 1
ATOM 519 O O . ALA A 1 69 ? -28.753 56.535 -5.185 1.00 25.47 69 ALA A O 1
ATOM 521 N N . GLN A 1 70 ? -30.029 54.987 -4.130 1.00 26.22 70 GLN A N 1
ATOM 522 C CA . GLN A 1 70 ? -31.152 55.888 -3.843 1.00 28.20 70 GLN A CA 1
ATOM 523 C C . GLN A 1 70 ? -30.767 56.907 -2.771 1.00 28.22 70 GLN A C 1
ATOM 524 O O . GLN A 1 70 ? -31.103 58.088 -2.879 1.00 29.24 70 GLN A O 1
ATOM 530 N N . HIS A 1 71 ? -30.060 56.448 -1.741 1.00 27.26 71 HIS A N 1
ATOM 531 C CA . HIS A 1 71 ? -29.692 57.323 -0.633 1.00 27.41 71 HIS A CA 1
ATOM 532 C C . HIS A 1 71 ? -28.771 58.456 -1.062 1.00 26.96 71 HIS A C 1
ATOM 533 O O . HIS A 1 71 ? -28.987 59.607 -0.687 1.00 27.77 71 HIS A O 1
ATOM 540 N N . TYR A 1 72 ? -27.747 58.119 -1.838 1.00 25.51 72 TYR A N 1
ATOM 541 C CA . TYR A 1 72 ? -26.747 59.090 -2.259 1.00 24.82 72 TYR A CA 1
ATOM 542 C C . TYR A 1 72 ? -27.062 59.757 -3.604 1.00 25.29 72 TYR A C 1
ATOM 543 O O . TYR A 1 72 ? -26.489 60.810 -3.933 1.00 25.65 72 TYR A O 1
ATOM 552 N N . GLY A 1 73 ? -27.974 59.158 -4.371 1.00 24.92 73 GLY A N 1
ATOM 553 C CA . GLY A 1 73 ? -28.286 59.655 -5.709 1.00 25.09 73 GLY A CA 1
ATOM 554 C C . GLY A 1 73 ? -27.113 59.423 -6.644 1.00 24.31 73 GLY A C 1
ATOM 555 O O . GLY A 1 73 ? -26.574 60.369 -7.227 1.00 24.95 73 GLY A O 1
ATOM 556 N N . VAL A 1 74 ? -26.708 58.159 -6.770 1.00 22.86 74 VAL A N 1
ATOM 557 C CA . VAL A 1 74 ? -25.576 57.770 -7.612 1.00 22.09 74 VAL A CA 1
ATOM 558 C C . VAL A 1 74 ? -25.920 56.538 -8.454 1.00 21.55 74 VAL A C 1
ATOM 559 O O . VAL A 1 74 ? -26.791 55.746 -8.075 1.00 21.56 74 VAL A O 1
ATOM 563 N N . PRO A 1 75 ? -25.243 56.371 -9.603 1.00 21.01 75 PRO A N 1
ATOM 564 C CA . PRO A 1 75 ? -25.538 55.207 -10.438 1.00 20.46 75 PRO A CA 1
ATOM 565 C C . PRO A 1 75 ? -24.960 53.894 -9.890 1.00 19.29 75 PRO A C 1
ATOM 566 O O . PRO A 1 75 ? -23.958 53.908 -9.164 1.00 18.64 75 PRO A O 1
ATOM 570 N N . VAL A 1 76 ? -25.605 52.781 -10.242 1.00 18.99 76 VAL A N 1
ATOM 571 C CA . VAL A 1 76 ? -25.056 51.446 -10.025 1.00 17.97 76 VAL A CA 1
ATOM 572 C C . VAL A 1 76 ? -24.509 50.989 -11.367 1.00 18.05 76 VAL A C 1
ATOM 573 O O . VAL A 1 76 ? -25.248 50.883 -12.350 1.00 18.80 76 VAL A O 1
ATOM 577 N N . ILE A 1 77 ? -23.208 50.728 -11.406 1.00 17.50 77 ILE A N 1
ATOM 578 C CA . ILE A 1 77 ? -22.528 50.416 -12.651 1.00 17.59 77 ILE A CA 1
ATOM 579 C C . ILE A 1 77 ? -21.907 49.020 -12.577 1.00 17.12 77 ILE A C 1
ATOM 580 O O . ILE A 1 77 ? -21.237 48.676 -11.600 1.00 16.52 77 ILE A O 1
ATOM 585 N N . GLY A 1 78 ? -22.148 48.219 -13.611 1.00 17.35 78 GLY A N 1
ATOM 586 C CA . GLY A 1 78 ? -21.670 46.838 -13.656 1.00 17.06 78 GLY A CA 1
ATOM 587 C C . GLY A 1 78 ? -22.699 45.867 -13.099 1.00 16.98 78 GLY A C 1
ATOM 588 O O . GLY A 1 78 ? -23.711 46.294 -12.552 1.00 17.29 78 GLY A O 1
ATOM 589 N N . PRO A 1 79 ? -22.445 44.547 -13.218 1.00 16.89 79 PRO A N 1
ATOM 590 C CA . PRO A 1 79 ? -21.231 43.965 -13.785 1.00 16.80 79 PRO A CA 1
ATOM 591 C C . PRO A 1 79 ? -21.375 43.774 -15.301 1.00 17.57 79 PRO A C 1
ATOM 592 O O . PRO A 1 79 ? -21.930 44.639 -15.971 1.00 18.02 79 PRO A O 1
ATOM 596 N N . GLU A 1 80 ? -20.879 42.667 -15.845 1.00 17.91 80 GLU A N 1
ATOM 597 C CA . GLU A 1 80 ? -21.091 42.389 -17.267 1.00 19.12 80 GLU A CA 1
ATOM 598 C C . GLU A 1 80 ? -22.476 41.738 -17.437 1.00 19.56 80 GLU A C 1
ATOM 599 O O . GLU A 1 80 ? -22.958 41.042 -16.533 1.00 18.74 80 GLU A O 1
ATOM 605 N N . LYS A 1 81 ? -23.114 41.981 -18.583 1.00 21.32 81 LYS A N 1
ATOM 606 C CA . LYS A 1 81 ? -24.530 41.609 -18.807 1.00 22.48 81 LYS A CA 1
ATOM 607 C C . LYS A 1 81 ? -24.905 40.137 -18.576 1.00 22.18 81 LYS A C 1
ATOM 608 O O . LYS A 1 81 ? -26.056 39.845 -18.253 1.00 22.48 81 LYS A O 1
ATOM 614 N N . GLU A 1 82 ? -23.951 39.221 -18.730 1.00 22.02 82 GLU A N 1
ATOM 615 C CA . GLU A 1 82 ? -24.217 37.791 -18.519 1.00 22.19 82 GLU A CA 1
ATOM 616 C C . GLU A 1 82 ? -24.655 37.425 -17.089 1.00 21.45 82 GLU A C 1
ATOM 617 O O . GLU A 1 82 ? -25.213 36.340 -16.875 1.00 21.85 82 GLU A O 1
ATOM 623 N N . ASP A 1 83 ? -24.419 38.332 -16.132 1.00 20.38 83 ASP A N 1
ATOM 624 C CA . ASP A 1 83 ? -24.879 38.166 -14.737 1.00 19.65 83 ASP A CA 1
ATOM 625 C C . ASP A 1 83 ? -26.277 38.707 -14.450 1.00 19.78 83 ASP A C 1
ATOM 626 O O . ASP A 1 83 ? -26.726 38.718 -13.292 1.00 19.21 83 ASP A O 1
ATOM 631 N N . GLU A 1 84 ? -26.959 39.168 -15.491 1.00 20.24 84 GLU A N 1
ATOM 632 C CA . GLU A 1 84 ? -28.315 39.663 -15.332 1.00 20.96 84 GLU A CA 1
ATOM 633 C C . GLU A 1 84 ? -29.215 38.618 -14.675 1.00 20.74 84 GLU A C 1
ATOM 634 O O . GLU A 1 84 ? -30.023 38.961 -13.813 1.00 20.56 84 GLU A O 1
ATOM 640 N N . PHE A 1 85 ? -29.063 37.348 -15.058 1.00 20.79 85 PHE A N 1
ATOM 641 C CA . PHE A 1 85 ? -29.847 36.281 -14.428 1.00 21.17 85 PHE A CA 1
ATOM 642 C C . PHE A 1 85 ? -29.607 36.168 -12.915 1.00 20.44 85 PHE A C 1
ATOM 643 O O . PHE A 1 85 ? -30.545 35.872 -12.172 1.00 20.90 85 PHE A O 1
ATOM 651 N N . TRP A 1 86 ? -28.378 36.429 -12.456 1.00 19.46 86 TRP A N 1
ATOM 652 C CA . TRP A 1 86 ? -28.083 36.432 -11.006 1.00 19.06 86 TRP A CA 1
ATOM 653 C C . TRP A 1 86 ? -28.760 37.592 -10.279 1.00 19.31 86 TRP A C 1
ATOM 654 O O . TRP A 1 86 ? -29.321 37.408 -9.199 1.00 19.39 86 TRP A O 1
ATOM 665 N N . LEU A 1 87 ? -28.693 38.780 -10.880 1.00 19.59 87 LEU A N 1
ATOM 666 C CA . LEU A 1 87 ? -29.320 39.981 -10.326 1.00 20.07 87 LEU A CA 1
ATOM 667 C C . LEU A 1 87 ? -30.839 39.873 -10.313 1.00 21.53 87 LEU A C 1
ATOM 668 O O . LEU A 1 87 ? -31.491 40.359 -9.384 1.00 22.16 87 LEU A O 1
ATOM 673 N N . GLN A 1 88 ? -31.397 39.230 -11.340 1.00 22.50 88 GLN A N 1
ATOM 674 C CA . GLN A 1 88 ? -32.830 38.926 -11.365 1.00 23.77 88 GLN A CA 1
ATOM 675 C C . GLN A 1 88 ? -33.184 37.900 -10.289 1.00 23.52 88 GLN A C 1
ATOM 676 O O . GLN A 1 88 ? -34.290 37.909 -9.763 1.00 24.09 88 GLN A O 1
ATOM 682 N N . GLY A 1 89 ? -32.219 37.051 -9.944 1.00 22.66 89 GLY A N 1
ATOM 683 C CA . GLY A 1 89 ? -32.425 36.003 -8.956 1.00 22.80 89 GLY A CA 1
ATOM 684 C C . GLY A 1 89 ? -32.051 36.344 -7.530 1.00 22.31 89 GLY A C 1
ATOM 685 O O . GLY A 1 89 ? -31.949 35.450 -6.690 1.00 22.86 89 GLY A O 1
ATOM 686 N N . LEU A 1 90 ? -31.862 37.628 -7.240 1.00 21.91 90 LEU A N 1
ATOM 687 C CA . LEU A 1 90 ? -31.547 38.062 -5.865 1.00 21.39 90 LEU A CA 1
ATOM 688 C C . LEU A 1 90 ? -32.570 37.628 -4.803 1.00 22.13 90 LEU A C 1
ATOM 689 O O . LEU A 1 90 ? -32.163 37.250 -3.695 1.00 22.16 90 LEU A O 1
ATOM 694 N N . PRO A 1 91 ? -33.891 37.676 -5.125 1.00 22.97 91 PRO A N 1
ATOM 695 C CA . PRO A 1 91 ? -34.868 37.151 -4.156 1.00 24.03 91 PRO A CA 1
ATOM 696 C C . PRO A 1 91 ? -34.625 35.674 -3.844 1.00 24.37 91 PRO A C 1
ATOM 697 O O . PRO A 1 91 ? -34.743 35.253 -2.694 1.00 24.93 91 PRO A O 1
ATOM 701 N N . ALA A 1 92 ? -34.277 34.904 -4.869 1.00 24.20 92 ALA A N 1
ATOM 702 C CA . ALA A 1 92 ? -34.003 33.485 -4.714 1.00 24.50 92 ALA A CA 1
ATOM 703 C C . ALA A 1 92 ? -32.703 33.269 -3.940 1.00 23.84 92 ALA A C 1
ATOM 704 O O . ALA A 1 92 ? -32.636 32.410 -3.064 1.00 24.27 92 ALA A O 1
ATOM 706 N N . GLN A 1 93 ? -31.678 34.054 -4.271 1.00 23.02 93 GLN A N 1
ATOM 707 C CA . GLN A 1 93 ? -30.410 34.026 -3.545 1.00 22.72 93 GLN A CA 1
ATOM 708 C C . GLN A 1 93 ? -30.614 34.196 -2.029 1.00 23.81 93 GLN A C 1
ATOM 709 O O . GLN A 1 93 ? -30.120 33.384 -1.240 1.00 23.89 93 GLN A O 1
ATOM 715 N N . SER A 1 94 ? -31.352 35.234 -1.628 1.00 24.48 94 SER A N 1
ATOM 716 C CA . SER A 1 94 ? -31.525 35.537 -0.202 1.00 25.87 94 SER A CA 1
ATOM 717 C C . SER A 1 94 ? -32.438 34.540 0.497 1.00 27.47 94 SER A C 1
ATOM 718 O O . SER A 1 94 ? -32.193 34.159 1.642 1.00 27.95 94 SER A O 1
ATOM 721 N N . ARG A 1 95 ? -33.484 34.119 -0.205 1.00 28.53 95 ARG A N 1
ATOM 722 C CA . ARG A 1 95 ? -34.430 33.142 0.323 1.00 30.39 95 ARG A CA 1
ATOM 723 C C . ARG A 1 95 ? -33.736 31.792 0.570 1.00 30.18 95 ARG A C 1
ATOM 724 O O . ARG A 1 95 ? -34.024 31.119 1.559 1.00 30.82 95 ARG A O 1
ATOM 732 N N . MET A 1 96 ? -32.786 31.435 -0.295 1.00 29.27 96 MET A N 1
ATOM 733 C CA . MET A 1 96 ? -31.996 30.209 -0.116 1.00 29.47 96 MET A CA 1
ATOM 734 C C . MET A 1 96 ? -31.203 30.177 1.196 1.00 29.95 96 MET A C 1
ATOM 735 O O . MET A 1 96 ? -31.062 29.117 1.805 1.00 30.61 96 MET A O 1
ATOM 740 N N . PHE A 1 97 ? -30.682 31.328 1.621 1.00 29.86 97 PHE A N 1
ATOM 741 C CA . PHE A 1 97 ? -29.958 31.416 2.895 1.00 30.88 97 PHE A CA 1
ATOM 742 C C . PHE A 1 97 ? -30.856 31.793 4.081 1.00 32.49 97 PHE A C 1
ATOM 743 O O . PHE A 1 97 ? -30.359 32.070 5.167 1.00 33.15 97 PHE A O 1
ATOM 751 N N . GLY A 1 98 ? -32.171 31.810 3.870 1.00 33.70 98 GLY A N 1
ATOM 752 C CA . GLY A 1 98 ? -33.127 32.155 4.929 1.00 35.66 98 GLY A CA 1
ATOM 753 C C . GLY A 1 98 ? -33.056 33.605 5.380 1.00 36.06 98 GLY A C 1
ATOM 754 O O . GLY A 1 98 ? -33.459 33.935 6.494 1.00 37.23 98 GLY A O 1
ATOM 755 N N . LEU A 1 99 ? -32.540 34.472 4.513 1.00 35.24 99 LEU A N 1
ATOM 756 C CA . LEU A 1 99 ? -32.403 35.892 4.822 1.00 35.68 99 LEU A CA 1
ATOM 757 C C . LEU A 1 99 ? -33.594 36.691 4.297 1.00 36.40 99 LEU A C 1
ATOM 758 O O . LEU A 1 99 ? -34.428 36.168 3.553 1.00 36.71 99 LEU A O 1
ATOM 763 N N . ASP A 1 100 ? -33.664 37.960 4.692 1.00 37.01 100 ASP A N 1
ATOM 764 C CA . ASP A 1 100 ? -34.689 38.875 4.201 1.00 37.88 100 ASP A CA 1
ATOM 765 C C . ASP A 1 100 ? -34.567 39.045 2.700 1.00 36.86 100 ASP A C 1
ATOM 766 O O . ASP A 1 100 ? -33.463 39.030 2.155 1.00 35.74 100 ASP A O 1
ATOM 771 N N . GLU A 1 101 ? -35.707 39.209 2.041 1.00 37.61 101 GLU A N 1
ATOM 772 C CA . GLU A 1 101 ? -35.758 39.252 0.589 1.00 37.16 101 GLU A CA 1
ATOM 773 C C . GLU A 1 101 ? -34.956 40.411 0.031 1.00 35.55 101 GLU A C 1
ATOM 774 O O . GLU A 1 101 ? -35.184 41.571 0.389 1.00 35.86 101 GLU A O 1
ATOM 780 N N . CYS A 1 102 ? -34.009 40.081 -0.841 1.00 33.46 102 CYS A N 1
ATOM 781 C CA . CYS A 1 102 ? -33.288 41.093 -1.587 1.00 31.74 102 CYS A CA 1
ATOM 782 C C . CYS A 1 102 ? -33.962 41.263 -2.943 1.00 31.25 102 CYS A C 1
ATOM 783 O O . CYS A 1 102 ? -34.141 40.291 -3.678 1.00 30.90 102 CYS A O 1
ATOM 786 N N . GLN A 1 103 ? -34.351 42.498 -3.254 1.00 30.79 103 GLN A N 1
ATOM 787 C CA . GLN A 1 103 ? -35.088 42.805 -4.480 1.00 30.75 103 GLN A CA 1
ATOM 788 C C . GLN A 1 103 ? -34.230 42.603 -5.741 1.00 29.26 103 GLN A C 1
ATOM 789 O O . GLN A 1 103 ? -33.000 42.731 -5.683 1.00 27.86 103 GLN A O 1
ATOM 795 N N . PRO A 1 104 ? -34.877 42.284 -6.883 1.00 29.18 104 PRO A N 1
ATOM 796 C CA . PRO A 1 104 ? -34.170 42.264 -8.163 1.00 28.14 104 PRO A CA 1
ATOM 797 C C . PRO A 1 104 ? -33.473 43.602 -8.406 1.00 27.34 104 PRO A C 1
ATOM 798 O O . PRO A 1 104 ? -34.011 44.659 -8.059 1.00 27.79 104 PRO A O 1
ATOM 802 N N . LEU A 1 105 ? -32.286 43.553 -8.999 1.00 26.01 105 LEU A N 1
ATOM 803 C CA . LEU A 1 105 ? -31.505 44.761 -9.233 1.00 25.23 105 LEU A CA 1
ATOM 804 C C . LEU A 1 105 ? -31.209 44.965 -10.719 1.00 25.07 105 LEU A C 1
ATOM 805 O O . LEU A 1 105 ? -30.746 44.056 -11.408 1.00 24.62 105 LEU A O 1
ATOM 810 N N . THR A 1 106 ? -31.503 46.164 -11.201 1.00 25.39 106 THR A N 1
ATOM 811 C CA . THR A 1 106 ? -31.184 46.559 -12.560 1.00 25.90 106 THR A CA 1
ATOM 812 C C . THR A 1 106 ? -30.170 47.699 -12.465 1.00 25.29 106 THR A C 1
ATOM 813 O O . THR A 1 106 ? -30.508 48.785 -12.005 1.00 25.54 106 THR A O 1
ATOM 817 N N . PRO A 1 107 ? -28.911 47.443 -12.868 1.00 24.86 107 PRO A N 1
ATOM 818 C CA . PRO A 1 107 ? -27.900 48.498 -12.834 1.00 24.64 107 PRO A CA 1
ATOM 819 C C . PRO A 1 107 ? -28.206 49.580 -13.851 1.00 25.85 107 PRO A C 1
ATOM 820 O O . PRO A 1 107 ? -28.904 49.322 -14.834 1.00 26.42 107 PRO A O 1
ATOM 824 N N . ASP A 1 108 ? -27.694 50.784 -13.600 1.00 26.06 108 ASP A N 1
ATOM 825 C CA . ASP A 1 108 ? -27.815 51.896 -14.541 1.00 27.59 108 ASP A CA 1
ATOM 826 C C . ASP A 1 108 ? -27.196 51.538 -15.886 1.00 28.01 108 ASP A C 1
ATOM 827 O O . ASP A 1 108 ? -27.743 51.870 -16.936 1.00 29.38 108 ASP A O 1
ATOM 832 N N . ARG A 1 109 ? -26.050 50.862 -15.844 1.00 26.90 109 ARG A N 1
ATOM 833 C CA . ARG A 1 109 ? -25.419 50.348 -17.052 1.00 27.39 109 ARG A CA 1
ATOM 834 C C . ARG A 1 109 ? -24.551 49.135 -16.755 1.00 25.87 109 ARG A C 1
ATOM 835 O O . ARG A 1 109 ? -24.008 48.996 -15.662 1.00 24.75 109 ARG A O 1
ATOM 843 N N . TRP A 1 110 ? -24.446 48.260 -17.746 1.00 25.83 110 TRP A N 1
ATOM 844 C CA . TRP A 1 110 ? -23.567 47.110 -17.684 1.00 25.18 110 TRP A CA 1
ATOM 845 C C . TRP A 1 110 ? -22.152 47.549 -18.058 1.00 25.07 110 TRP A C 1
ATOM 846 O O . TRP A 1 110 ? -21.960 48.619 -18.639 1.00 25.81 110 TRP A O 1
ATOM 857 N N . LEU A 1 111 ? -21.166 46.729 -17.716 1.00 23.97 111 LEU A N 1
ATOM 858 C CA . LEU A 1 111 ? -19.790 47.007 -18.099 1.00 23.72 111 LEU A CA 1
ATOM 859 C C . LEU A 1 111 ? -19.303 45.992 -19.120 1.00 24.13 111 LEU A C 1
ATOM 860 O O . LEU A 1 111 ? -19.829 44.870 -19.207 1.00 24.25 111 LEU A O 1
ATOM 865 N N . ASN A 1 112 ? -18.312 46.404 -19.904 1.00 24.21 112 ASN A N 1
ATOM 866 C CA . ASN A 1 112 ? -17.684 45.532 -20.883 1.00 24.92 112 ASN A CA 1
ATOM 867 C C . ASN A 1 112 ? -16.178 45.505 -20.689 1.00 24.27 112 ASN A C 1
ATOM 868 O O . ASN A 1 112 ? -15.614 46.388 -20.039 1.00 23.95 112 ASN A O 1
ATOM 873 N N . ASP A 1 113 ? -15.539 44.481 -21.245 1.00 24.19 113 ASP A N 1
ATOM 874 C CA . ASP A 1 113 ? -14.090 44.383 -21.228 1.00 24.00 113 ASP A CA 1
ATOM 875 C C . ASP A 1 113 ? -13.508 45.603 -21.924 1.00 24.58 113 ASP A C 1
ATOM 876 O O . ASP A 1 113 ? -13.887 45.915 -23.052 1.00 25.04 113 ASP A O 1
ATOM 881 N N . GLY A 1 114 ? -12.603 46.299 -21.242 1.00 24.34 114 GLY A N 1
ATOM 882 C CA . GLY A 1 114 ? -11.874 47.404 -21.863 1.00 24.81 114 GLY A CA 1
ATOM 883 C C . GLY A 1 114 ? -12.465 48.753 -21.529 1.00 25.37 114 GLY A C 1
ATOM 884 O O . GLY A 1 114 ? -11.917 49.777 -21.921 1.00 25.72 114 GLY A O 1
ATOM 885 N N . ASP A 1 115 ? -13.583 48.756 -20.798 1.00 24.84 115 ASP A N 1
ATOM 886 C CA . ASP A 1 115 ? -14.185 50.000 -20.321 1.00 25.09 115 ASP A CA 1
ATOM 887 C C . ASP A 1 115 ? -13.299 50.747 -19.331 1.00 24.79 115 ASP A C 1
ATOM 888 O O . ASP A 1 115 ? -12.509 50.144 -18.594 1.00 23.86 115 ASP A O 1
ATOM 893 N N . ARG A 1 116 ? -13.446 52.068 -19.339 1.00 25.65 116 ARG A N 1
ATOM 894 C CA . ARG A 1 116 ? -12.831 52.946 -18.362 1.00 25.74 116 ARG A CA 1
ATOM 895 C C . ARG A 1 116 ? -13.892 53.430 -17.374 1.00 25.17 116 ARG A C 1
ATOM 896 O O . ARG A 1 116 ? -14.990 53.823 -17.768 1.00 25.86 116 ARG A O 1
ATOM 904 N N . VAL A 1 117 ? -13.557 53.393 -16.093 1.00 24.13 117 VAL A N 1
ATOM 905 C CA . VAL A 1 117 ? -14.365 54.025 -15.063 1.00 24.03 117 VAL A CA 1
ATOM 906 C C . VAL A 1 117 ? -13.467 55.054 -14.369 1.00 24.37 117 VAL A C 1
ATOM 907 O O . VAL A 1 117 ? -12.399 54.702 -13.873 1.00 23.89 117 VAL A O 1
ATOM 911 N N . SER A 1 118 ? -13.892 56.316 -14.350 1.00 25.20 118 SER A N 1
ATOM 912 C CA . SER A 1 118 ? -13.138 57.374 -13.670 1.00 26.09 118 SER A CA 1
ATOM 913 C C . SER A 1 118 ? -13.607 57.620 -12.236 1.00 26.16 118 SER A C 1
ATOM 914 O O . SER A 1 118 ? -14.781 57.911 -11.995 1.00 26.63 118 SER A O 1
ATOM 917 N N . VAL A 1 119 ? -12.674 57.499 -11.295 1.00 26.34 119 VAL A N 1
ATOM 918 C CA . VAL A 1 119 ? -12.889 57.875 -9.897 1.00 27.11 119 VAL A CA 1
ATOM 919 C C . VAL A 1 119 ? -12.030 59.116 -9.599 1.00 28.73 119 VAL A C 1
ATOM 920 O O . VAL A 1 119 ? -10.888 59.007 -9.132 1.00 28.67 119 VAL A O 1
ATOM 924 N N . GLY A 1 120 ? -12.573 60.297 -9.894 1.00 30.26 120 GLY A N 1
ATOM 925 C CA . GLY A 1 120 ? -11.764 61.520 -9.905 1.00 31.93 120 GLY A CA 1
ATOM 926 C C . GLY A 1 120 ? -10.642 61.345 -10.919 1.00 32.31 120 GLY A C 1
ATOM 927 O O . GLY A 1 120 ? -10.905 61.055 -12.091 1.00 32.03 120 GLY A O 1
ATOM 928 N N . ASN A 1 121 ? -9.394 61.482 -10.463 1.00 32.91 121 ASN A N 1
ATOM 929 C CA . ASN A 1 121 ? -8.217 61.291 -11.325 1.00 33.26 121 ASN A CA 1
ATOM 930 C C . ASN A 1 121 ? -7.683 59.858 -11.420 1.00 31.88 121 ASN A C 1
ATOM 931 O O . ASN A 1 121 ? -6.695 59.605 -12.110 1.00 32.18 121 ASN A O 1
ATOM 936 N N . VAL A 1 122 ? -8.331 58.927 -10.724 1.00 30.88 122 VAL A N 1
ATOM 937 C CA . VAL A 1 122 ? -8.022 57.507 -10.871 1.00 29.04 122 VAL A CA 1
ATOM 938 C C . VAL A 1 122 ? 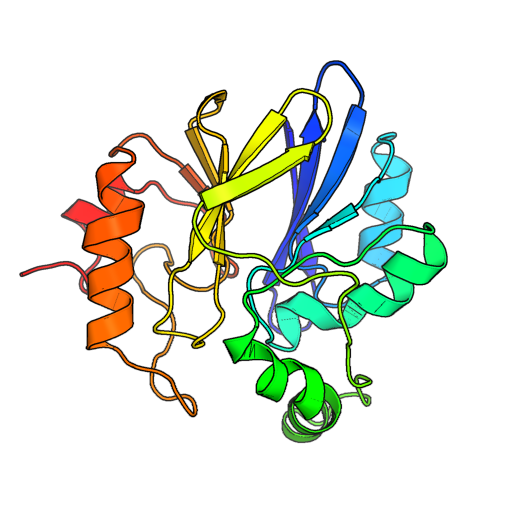-8.789 56.953 -12.074 1.00 28.48 122 VAL A C 1
ATOM 939 O O . VAL A 1 122 ? -10.003 57.129 -12.171 1.00 28.53 122 VAL A O 1
ATOM 943 N N . THR A 1 123 ? -8.069 56.313 -12.997 1.00 27.74 123 THR A N 1
ATOM 944 C CA . THR A 1 123 ? -8.681 55.604 -14.119 1.00 27.07 123 THR A CA 1
ATOM 945 C C . THR A 1 123 ? -8.669 54.100 -13.845 1.00 25.50 123 THR A C 1
ATOM 946 O O . THR A 1 123 ? -7.601 53.490 -13.754 1.00 25.15 123 THR A O 1
ATOM 950 N N . LEU A 1 124 ? -9.852 53.509 -13.710 1.00 24.33 124 LEU A N 1
ATOM 951 C CA . LEU A 1 124 ? -9.959 52.062 -13.549 1.00 23.06 124 LEU A CA 1
ATOM 952 C C . LEU A 1 124 ? -10.193 51.417 -14.907 1.00 23.21 124 LEU A C 1
ATOM 953 O O . LEU A 1 124 ? -11.057 51.854 -15.664 1.00 23.91 124 LEU A O 1
ATOM 958 N N . GLN A 1 125 ? -9.409 50.392 -15.216 1.00 22.86 125 GLN A N 1
ATOM 959 C CA . GLN A 1 125 ? -9.636 49.586 -16.409 1.00 23.10 125 GLN A CA 1
ATOM 960 C C . GLN A 1 125 ? -10.481 48.392 -16.018 1.00 21.94 125 GLN A C 1
ATOM 961 O O . GLN A 1 125 ? -10.204 47.735 -15.013 1.00 21.27 125 GLN A O 1
ATOM 967 N N . VAL A 1 126 ? -11.513 48.117 -16.812 1.00 21.80 126 VAL A N 1
ATOM 968 C CA . VAL A 1 126 ? -12.415 46.997 -16.552 1.00 20.76 126 VAL A CA 1
ATOM 969 C C . VAL A 1 126 ? -11.979 45.755 -17.329 1.00 20.55 126 VAL A C 1
ATOM 970 O O . VAL A 1 126 ? -11.819 45.793 -18.551 1.00 20.84 126 VAL A O 1
ATOM 974 N N . LEU A 1 127 ? -11.790 44.651 -16.611 1.00 19.83 127 LEU A N 1
ATOM 975 C CA . LEU A 1 127 ? -11.479 43.374 -17.252 1.00 19.96 127 LEU A CA 1
ATOM 976 C C . LEU A 1 127 ? -12.590 42.370 -16.979 1.00 19.42 127 LEU A C 1
ATOM 977 O O . LEU A 1 127 ? -12.969 42.158 -15.838 1.00 18.68 127 LEU A O 1
ATOM 982 N N . HIS A 1 128 ? -13.110 41.771 -18.046 1.00 20.37 128 HIS A N 1
ATOM 983 C CA . HIS A 1 128 ? -14.137 40.730 -17.979 1.00 20.38 128 HIS A CA 1
ATOM 984 C C . HIS A 1 128 ? -13.478 39.391 -17.640 1.00 20.28 128 HIS A C 1
ATOM 985 O O . HIS A 1 128 ? -12.702 38.865 -18.441 1.00 21.10 128 HIS A O 1
ATOM 992 N N . CYS A 1 129 ? -13.765 38.852 -16.454 1.00 19.57 129 CYS A N 1
ATOM 993 C CA . CYS A 1 129 ? -13.135 37.607 -15.992 1.00 19.75 129 CYS A CA 1
ATOM 994 C C . CYS A 1 129 ? -14.143 36.535 -15.589 1.00 19.53 129 CYS A C 1
ATOM 995 O O . CYS A 1 129 ? -14.363 36.328 -14.391 1.00 18.87 129 CYS A O 1
ATOM 998 N N . PRO A 1 130 ? -14.755 35.846 -16.581 1.00 19.99 130 PRO A N 1
ATOM 999 C CA . PRO A 1 130 ? -15.782 34.843 -16.266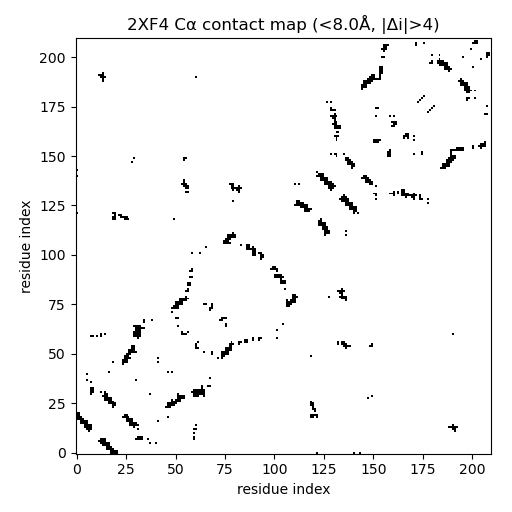 1.00 20.08 130 PRO A CA 1
ATOM 1000 C C . PRO A 1 130 ? -15.203 33.534 -15.709 1.00 20.27 130 PRO A C 1
ATOM 1001 O O . PRO A 1 130 ? -13.994 33.288 -15.802 1.00 19.92 130 PRO A O 1
ATOM 1005 N N . GLY A 1 131 ? -16.071 32.700 -15.148 1.00 20.40 131 GLY A N 1
ATOM 1006 C CA . GLY A 1 131 ? -15.654 31.411 -14.599 1.00 20.72 131 GLY A CA 1
ATOM 1007 C C . GLY A 1 131 ? -16.297 31.146 -13.254 1.00 20.43 131 GLY A C 1
ATOM 1008 O O . GLY A 1 131 ? -16.742 30.030 -12.984 1.00 21.37 131 GLY A O 1
ATOM 1009 N N . HIS A 1 132 ? -16.331 32.169 -12.405 1.00 19.12 132 HIS A N 1
ATOM 1010 C CA . HIS A 1 132 ? -17.076 32.107 -11.144 1.00 18.80 132 HIS A CA 1
ATOM 1011 C C . HIS A 1 132 ? -18.530 32.451 -11.488 1.00 18.73 132 HIS A C 1
ATOM 1012 O O . HIS A 1 132 ? -19.436 31.655 -11.251 1.00 18.92 132 HIS A O 1
ATOM 1019 N N . THR A 1 133 ? -18.738 33.625 -12.084 1.00 18.00 133 THR A N 1
ATOM 1020 C CA . THR A 1 133 ? -20.015 33.957 -12.728 1.00 17.83 133 THR A CA 1
ATOM 1021 C C . THR A 1 133 ? -19.715 34.398 -14.168 1.00 18.12 133 THR A C 1
ATOM 1022 O O . THR A 1 133 ? -18.611 34.865 -14.441 1.00 17.95 133 THR A O 1
ATOM 1026 N N . PRO A 1 134 ? -20.673 34.223 -15.103 1.00 18.59 134 PRO A N 1
ATOM 1027 C CA . PRO A 1 134 ? -20.315 34.546 -16.487 1.00 18.81 134 PRO A CA 1
ATOM 1028 C C . PRO A 1 134 ? -20.174 36.043 -16.764 1.00 18.26 134 PRO A C 1
ATOM 1029 O O . PRO A 1 134 ? -19.585 36.412 -17.775 1.00 18.56 134 PRO A O 1
ATOM 1033 N N . GLY A 1 135 ? -20.701 36.883 -15.873 1.00 17.44 135 GLY A N 1
ATOM 1034 C CA . GLY A 1 135 ? -20.606 38.339 -16.016 1.00 17.30 135 GLY A CA 1
ATOM 1035 C C . GLY A 1 135 ? -19.630 39.035 -15.068 1.00 16.67 135 GLY A C 1
ATOM 1036 O O . GLY A 1 135 ? -19.648 40.268 -14.946 1.00 16.49 135 GLY A O 1
ATOM 1037 N N . HIS A 1 136 ? -18.777 38.256 -14.401 1.00 15.96 136 HIS A N 1
ATOM 1038 C CA . HIS A 1 136 ? -17.821 38.796 -13.427 1.00 15.55 136 HIS A CA 1
ATOM 1039 C C . HIS A 1 136 ? -16.802 39.711 -14.123 1.00 15.74 136 HIS A C 1
ATOM 1040 O O . HIS A 1 136 ? -16.238 39.359 -15.175 1.00 16.35 136 HIS A O 1
ATOM 1047 N N . VAL A 1 137 ? -16.605 40.894 -13.546 1.00 15.45 137 VAL A N 1
ATOM 1048 C CA . VAL A 1 137 ? -15.567 41.827 -13.972 1.00 15.37 137 VAL A CA 1
ATOM 1049 C C . VAL A 1 137 ? -14.622 42.144 -12.802 1.00 15.29 137 VAL A C 1
ATOM 1050 O O . VAL A 1 137 ? -14.952 41.879 -11.640 1.00 14.89 137 VAL A O 1
ATOM 1054 N N . VAL A 1 138 ? -13.446 42.689 -13.116 1.00 15.37 138 VAL A N 1
ATOM 1055 C CA . VAL A 1 138 ? -12.531 43.237 -12.108 1.00 15.40 138 VAL A CA 1
ATOM 1056 C C . VAL A 1 138 ? -12.144 44.674 -12.490 1.00 16.02 138 VAL A C 1
ATOM 1057 O O . VAL A 1 138 ? -12.276 45.069 -13.652 1.00 16.23 138 VAL A O 1
ATOM 1061 N N . PHE A 1 139 ? -11.656 45.435 -11.513 1.00 16.35 139 PHE A N 1
ATOM 1062 C CA . PHE A 1 139 ? -11.269 46.828 -11.721 1.00 17.15 139 PHE A CA 1
ATOM 1063 C C . PHE A 1 139 ? -9.785 47.032 -11.425 1.00 17.35 139 PHE A C 1
ATOM 1064 O O . PHE A 1 139 ? -9.321 46.783 -10.311 1.00 17.25 139 PHE A O 1
ATOM 1072 N N . PHE A 1 140 ? -9.045 47.492 -12.429 1.00 18.07 140 PHE A N 1
ATOM 1073 C CA . PHE A 1 140 ? -7.598 47.650 -12.303 1.00 18.51 140 PHE A CA 1
ATOM 1074 C C . PHE A 1 140 ? -7.174 49.122 -12.329 1.00 19.81 140 PHE A C 1
ATOM 1075 O O . PHE A 1 140 ? -7.456 49.843 -13.297 1.00 20.44 140 PHE A O 1
ATOM 1083 N N . ASP A 1 141 ? -6.503 49.559 -11.262 1.00 20.55 141 ASP A N 1
ATOM 1084 C CA . ASP A 1 141 ? -5.851 50.870 -11.243 1.00 22.08 141 ASP A CA 1
ATOM 1085 C C . ASP A 1 141 ? -4.373 50.686 -11.552 1.00 22.81 141 ASP A C 1
ATOM 1086 O O . ASP A 1 141 ? -3.590 50.244 -10.699 1.00 22.32 141 ASP A O 1
ATOM 1091 N N . GLU A 1 142 ? -4.000 51.023 -12.781 1.00 24.18 142 GLU A N 1
ATOM 1092 C CA . GLU A 1 142 ? -2.634 50.824 -13.239 1.00 25.49 142 GLU A CA 1
ATOM 1093 C C . GLU A 1 142 ? -1.633 51.685 -12.473 1.00 25.87 142 GLU A C 1
ATOM 1094 O O . GLU A 1 142 ? -0.541 51.215 -12.166 1.00 25.55 142 GLU A O 1
ATOM 1100 N N . GLN A 1 143 ? -2.020 52.922 -12.148 1.00 26.70 143 GLN A N 1
ATOM 1101 C CA . GLN A 1 143 ? -1.133 53.869 -11.457 1.00 27.89 143 GLN A CA 1
ATOM 1102 C C . GLN A 1 143 ? -0.718 53.395 -10.065 1.00 27.10 143 GLN A C 1
ATOM 1103 O O . GLN A 1 143 ? 0.459 53.472 -9.707 1.00 27.58 143 GLN A O 1
ATOM 1109 N N . SER A 1 144 ? -1.677 52.892 -9.293 1.00 25.74 144 SER A N 1
ATOM 1110 C CA . SER A 1 144 ? -1.383 52.397 -7.956 1.00 25.20 144 SER A CA 1
ATOM 1111 C C . SER A 1 144 ? -1.135 50.885 -7.920 1.00 23.67 144 SER A C 1
ATOM 1112 O O . SER A 1 144 ? -0.940 50.331 -6.850 1.00 23.51 144 SER A O 1
ATOM 1115 N N . GLN A 1 145 ? -1.117 50.234 -9.087 1.00 22.73 145 GLN A N 1
ATOM 1116 C CA . GLN A 1 145 ? -0.891 48.784 -9.185 1.00 21.70 145 GLN A CA 1
ATOM 1117 C C . GLN A 1 145 ? -1.824 48.020 -8.239 1.00 20.91 145 GLN A C 1
ATOM 1118 O O . GLN A 1 145 ? -1.385 47.178 -7.455 1.00 20.76 145 GLN A O 1
ATOM 1124 N N . LEU A 1 146 ? -3.113 48.337 -8.318 1.00 20.49 146 LEU A N 1
ATOM 1125 C CA . LEU A 1 146 ? -4.103 47.794 -7.402 1.00 20.06 146 LEU A CA 1
ATOM 1126 C C . LEU A 1 146 ? -5.294 47.252 -8.178 1.00 19.41 146 LEU A C 1
ATOM 1127 O O . LEU A 1 146 ? -5.822 47.908 -9.081 1.00 19.30 146 LEU A O 1
ATOM 1132 N N . LEU A 1 147 ? -5.698 46.042 -7.808 1.00 18.74 147 LEU A N 1
ATOM 1133 C CA . LEU A 1 147 ? -6.785 45.328 -8.454 1.00 18.24 147 LEU A CA 1
ATOM 1134 C C . LEU A 1 147 ? -7.908 45.066 -7.447 1.00 18.15 147 LEU A C 1
ATOM 1135 O O . LEU A 1 147 ? -7.662 44.590 -6.328 1.00 18.17 147 LEU A O 1
ATOM 1140 N N . ILE A 1 148 ? -9.137 45.403 -7.835 1.00 17.54 148 ILE A N 1
ATOM 1141 C CA . ILE A 1 148 ? -10.309 45.093 -7.016 1.00 17.35 148 ILE A CA 1
ATOM 1142 C C . ILE A 1 148 ? -11.102 44.040 -7.790 1.00 16.91 148 ILE A C 1
ATOM 1143 O O . ILE A 1 148 ? -11.719 44.339 -8.812 1.00 16.66 148 ILE A O 1
ATOM 1148 N N . SER A 1 149 ? -11.049 42.800 -7.304 1.00 16.56 149 SER A N 1
ATOM 1149 C CA . SER A 1 149 ? -11.292 41.635 -8.157 1.00 16.19 149 SER A CA 1
ATOM 1150 C C . SER A 1 149 ? -12.425 40.687 -7.737 1.00 16.21 149 SER A C 1
ATOM 1151 O O . SER A 1 149 ? -12.614 39.639 -8.365 1.00 16.74 149 SER A O 1
ATOM 1154 N N . GLY A 1 150 ? -13.175 41.039 -6.693 1.00 16.05 150 GLY A N 1
ATOM 1155 C CA . GLY A 1 150 ? -14.314 40.219 -6.259 1.00 15.77 150 GLY A CA 1
ATOM 1156 C C . GLY A 1 150 ? -13.904 38.791 -5.939 1.00 16.04 150 GLY A C 1
ATOM 1157 O O . GLY A 1 150 ? -12.927 38.561 -5.221 1.00 15.75 150 GLY A O 1
ATOM 1158 N N . ASP A 1 151 ? -14.632 37.825 -6.489 1.00 16.10 151 ASP A N 1
ATOM 1159 C CA . ASP A 1 151 ? -14.416 36.434 -6.119 1.00 16.61 151 ASP A CA 1
ATOM 1160 C C . ASP A 1 151 ? -13.749 35.592 -7.209 1.00 17.05 151 ASP A C 1
ATOM 1161 O O . ASP A 1 151 ? -13.958 34.386 -7.281 1.00 17.37 151 ASP A O 1
ATOM 1166 N N . VAL A 1 152 ? -12.951 36.239 -8.055 1.00 17.10 152 VAL A N 1
ATOM 1167 C CA . VAL A 1 152 ? -12.149 35.535 -9.052 1.00 17.33 152 VAL A CA 1
ATOM 1168 C C . VAL A 1 152 ? -10.972 34.806 -8.371 1.00 17.74 152 VAL A C 1
ATOM 1169 O O . VAL A 1 152 ? -10.783 33.603 -8.565 1.00 18.24 152 VAL A O 1
ATOM 1173 N N . ILE A 1 153 ? -10.201 35.533 -7.566 1.00 17.41 153 ILE A N 1
ATOM 1174 C CA . ILE A 1 153 ? -8.983 34.985 -6.958 1.00 17.71 153 ILE A CA 1
ATOM 1175 C C . ILE A 1 153 ? -8.896 35.314 -5.461 1.00 18.09 153 ILE A C 1
ATOM 1176 O O . ILE A 1 153 ? -9.257 36.409 -5.033 1.00 18.49 153 ILE A O 1
ATOM 1181 N N . PHE A 1 154 ? -8.454 34.344 -4.670 1.00 18.79 154 PHE A N 1
ATOM 1182 C CA . PHE A 1 154 ? -8.233 34.540 -3.242 1.00 19.49 154 PHE A CA 1
ATOM 1183 C C . PHE A 1 154 ? -6.766 34.238 -2.920 1.00 20.11 154 PHE A C 1
ATOM 1184 O O . PHE A 1 154 ? -6.039 33.689 -3.765 1.00 20.02 154 PHE A O 1
ATOM 1192 N N . LYS A 1 155 ? -6.324 34.590 -1.713 1.00 20.32 155 LYS A N 1
ATOM 1193 C CA . LYS A 1 155 ? -4.993 34.175 -1.269 1.00 20.99 155 LYS A CA 1
ATOM 1194 C C . LYS A 1 155 ? -4.978 32.661 -1.088 1.00 21.75 155 LYS A C 1
ATOM 1195 O O . LYS A 1 155 ? -5.603 32.142 -0.167 1.00 22.62 155 LYS A O 1
ATOM 1201 N N . GLY A 1 156 ? -4.276 31.962 -1.977 1.00 21.98 156 GLY A N 1
ATOM 1202 C CA . GLY A 1 156 ? -4.220 30.500 -1.951 1.00 23.07 156 GLY A CA 1
ATOM 1203 C C . GLY A 1 156 ? -5.480 29.797 -2.437 1.00 23.43 156 GLY A C 1
ATOM 1204 O O . GLY A 1 156 ? -5.683 28.616 -2.155 1.00 24.82 156 GLY A O 1
ATOM 1205 N N . GLY A 1 157 ? -6.330 30.510 -3.172 1.00 22.71 157 GLY A N 1
ATOM 1206 C CA . GLY A 1 157 ? -7.544 29.917 -3.733 1.00 22.61 157 GLY A CA 1
ATOM 1207 C C . GLY A 1 157 ? -8.056 30.649 -4.958 1.00 22.09 157 GLY A C 1
ATOM 1208 O O . GLY A 1 157 ? -7.471 31.651 -5.397 1.00 21.44 157 GLY A O 1
ATOM 1209 N N . VAL A 1 158 ? -9.147 30.135 -5.519 1.00 22.25 158 VAL A N 1
ATOM 1210 C CA . VAL A 1 158 ? -9.864 30.791 -6.620 1.00 21.97 158 VAL A CA 1
ATOM 1211 C C . VAL A 1 158 ? -11.359 30.687 -6.333 1.00 22.33 158 VAL A C 1
ATOM 1212 O O . VAL A 1 158 ? -11.769 29.897 -5.487 1.00 22.77 158 VAL A O 1
ATOM 1216 N N . GLY A 1 159 ? -12.173 31.482 -7.021 1.00 22.35 159 GLY A N 1
ATOM 1217 C CA . GLY A 1 159 ? -13.627 31.3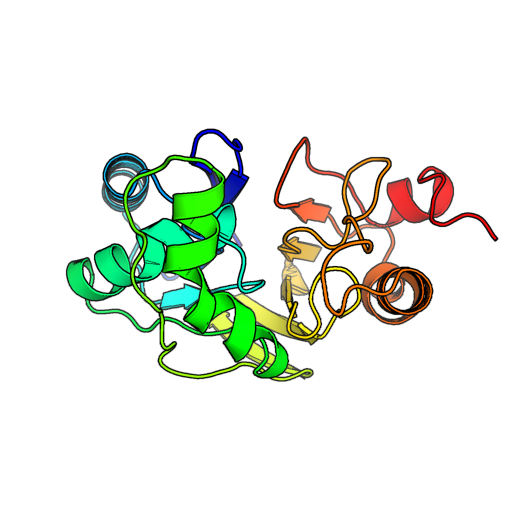93 -6.856 1.00 23.24 159 GLY A CA 1
ATOM 1218 C C . GLY A 1 159 ? -14.178 30.015 -7.196 1.00 24.70 159 GLY A C 1
ATOM 1219 O O . GLY A 1 159 ? -13.625 29.313 -8.046 1.00 24.90 159 GLY A O 1
ATOM 1220 N N . ARG A 1 160 ? -15.259 29.621 -6.522 1.00 25.79 160 ARG A N 1
ATOM 1221 C CA . ARG A 1 160 ? -15.987 28.393 -6.870 1.00 27.58 160 ARG A CA 1
ATOM 1222 C C . ARG A 1 160 ? -16.468 28.464 -8.318 1.00 27.44 160 ARG A C 1
ATOM 1223 O O . ARG A 1 160 ? -16.759 29.543 -8.830 1.00 26.57 160 ARG A O 1
ATOM 1231 N N . SER A 1 161 ? -16.551 27.309 -8.966 1.00 28.53 161 SER A N 1
ATOM 1232 C CA . SER A 1 161 ? -16.990 27.228 -10.352 1.00 29.02 161 SER A CA 1
ATOM 1233 C C . SER A 1 161 ? -18.107 26.203 -10.528 1.00 30.34 161 SER A C 1
ATOM 1234 O O . SER A 1 161 ? -18.452 25.846 -11.649 1.00 30.93 161 SER A O 1
ATOM 1237 N N . ASP A 1 162 ? -18.673 25.750 -9.413 1.00 30.96 162 ASP A N 1
ATOM 1238 C CA . ASP A 1 162 ? -19.703 24.710 -9.430 1.00 32.77 162 ASP A CA 1
ATOM 1239 C C . ASP A 1 162 ? -21.117 25.291 -9.439 1.00 32.32 162 ASP A C 1
ATOM 1240 O O . ASP A 1 162 ? -22.089 24.541 -9.442 1.00 33.77 162 ASP A O 1
ATOM 1245 N N . PHE A 1 163 ? -21.219 26.620 -9.447 1.00 30.65 163 PHE A N 1
ATOM 1246 C CA . PHE A 1 163 ? -22.494 27.321 -9.569 1.00 30.09 163 PHE A CA 1
ATOM 1247 C C . PHE A 1 163 ? -23.069 27.151 -10.982 1.00 30.13 163 PHE A C 1
ATOM 1248 O O . PHE A 1 163 ? -22.338 26.793 -11.903 1.00 30.43 163 PHE A O 1
ATOM 1256 N N . PRO A 1 164 ? -24.381 27.408 -11.164 1.00 29.86 164 PRO A N 1
ATOM 1257 C CA . PRO A 1 164 ? -24.888 27.452 -12.535 1.00 29.94 164 PRO A CA 1
ATOM 1258 C C . PRO A 1 164 ? -24.100 28.458 -13.398 1.00 29.09 164 PRO A C 1
ATOM 1259 O O . PRO A 1 164 ? -23.841 29.586 -12.967 1.00 27.81 164 PRO A O 1
ATOM 1263 N N . ARG A 1 165 ? -23.711 28.017 -14.595 1.00 29.47 165 ARG A N 1
ATOM 1264 C CA . ARG A 1 165 ? -22.862 28.773 -15.528 1.00 29.00 165 ARG A CA 1
ATOM 1265 C C . ARG A 1 165 ? -21.411 29.009 -15.052 1.00 28.13 165 ARG A C 1
ATOM 1266 O O . ARG A 1 165 ? -20.632 29.690 -15.719 1.00 27.41 165 ARG A O 1
ATOM 1274 N N . GLY A 1 166 ? -21.049 28.423 -13.915 1.00 27.93 166 GLY A N 1
ATOM 1275 C CA . GLY A 1 166 ? -19.653 28.380 -13.485 1.00 27.88 166 GLY A CA 1
ATOM 1276 C C . GLY A 1 166 ? -18.837 27.475 -14.396 1.00 29.00 166 GLY A C 1
ATOM 1277 O O . GLY A 1 166 ? -19.374 26.531 -14.988 1.00 29.89 166 GLY A O 1
ATOM 1278 N N . ASP A 1 167 ? -17.542 27.764 -14.514 1.00 28.78 167 ASP A N 1
ATOM 1279 C CA . ASP A 1 167 ? -16.649 27.017 -15.404 1.00 30.28 167 ASP A CA 1
ATOM 1280 C C . ASP A 1 167 ? -15.199 27.175 -14.944 1.00 29.70 167 ASP A C 1
ATOM 1281 O O . ASP A 1 167 ? -14.616 28.250 -15.069 1.00 28.63 167 ASP A O 1
ATOM 1286 N N . HIS A 1 168 ? -14.626 26.091 -14.426 1.00 30.69 168 HIS A N 1
ATOM 1287 C CA . HIS A 1 168 ? -13.283 26.116 -13.844 1.00 30.32 168 HIS A CA 1
ATOM 1288 C C . HIS A 1 168 ? -12.177 26.399 -14.863 1.00 30.41 168 HIS A C 1
ATOM 1289 O O . HIS A 1 168 ? -11.267 27.185 -14.593 1.00 29.53 168 HIS A O 1
ATOM 1296 N N . THR A 1 169 ? -12.256 25.756 -16.023 1.00 31.34 169 THR A N 1
ATOM 1297 C CA . THR A 1 169 ? -11.284 25.972 -17.088 1.00 31.84 169 THR A CA 1
ATOM 1298 C C . THR A 1 169 ? -11.300 27.447 -17.509 1.00 30.45 169 THR A C 1
ATOM 1299 O O . THR A 1 169 ? -10.252 28.071 -17.679 1.00 30.06 169 THR A O 1
ATOM 1303 N N . GLN A 1 170 ? -12.500 27.994 -17.651 1.00 29.73 170 GLN A N 1
ATOM 1304 C CA . GLN A 1 170 ? -12.688 29.393 -18.007 1.00 28.85 170 GLN A CA 1
ATOM 1305 C C . GLN A 1 170 ? -12.115 30.355 -16.947 1.00 27.24 170 GLN A C 1
ATOM 1306 O O . GLN A 1 170 ? -11.472 31.348 -17.296 1.00 26.88 170 GLN A O 1
ATOM 1312 N N . LEU A 1 171 ? -12.340 30.047 -15.669 1.00 26.13 171 LEU A N 1
ATOM 1313 C CA . LEU A 1 171 ? -11.853 30.877 -14.562 1.00 24.82 171 LEU A CA 1
ATOM 1314 C C . LEU A 1 171 ? -10.327 30.938 -14.499 1.00 24.52 171 LEU A C 1
ATOM 1315 O O . LEU A 1 171 ? -9.752 32.015 -14.343 1.00 23.97 171 LEU A O 1
ATOM 1320 N N . ILE A 1 172 ? -9.684 29.780 -14.611 1.00 25.09 172 ILE A N 1
ATOM 1321 C CA . ILE A 1 172 ? -8.227 29.677 -14.566 1.00 25.16 172 ILE A CA 1
ATOM 1322 C C . ILE A 1 172 ? -7.590 30.365 -15.773 1.00 25.55 172 ILE A C 1
ATOM 1323 O O . ILE A 1 172 ? -6.541 31.003 -15.655 1.00 25.04 172 ILE A O 1
ATOM 1328 N N . ASP A 1 173 ? -8.234 30.232 -16.930 1.00 26.32 173 ASP A N 1
ATOM 1329 C CA . ASP A 1 173 ? -7.760 30.866 -18.148 1.00 27.03 173 ASP A CA 1
ATOM 1330 C C . ASP A 1 173 ? -7.840 32.393 -18.026 1.00 26.11 173 ASP A C 1
ATOM 1331 O O . ASP A 1 173 ? -6.907 33.104 -18.409 1.00 26.18 173 ASP A O 1
ATOM 1336 N N . ALA A 1 174 ? -8.944 32.886 -17.473 1.00 25.01 174 ALA A N 1
ATOM 1337 C CA . ALA A 1 174 ? -9.109 34.321 -17.244 1.00 24.04 174 ALA A CA 1
ATOM 1338 C C . ALA A 1 174 ? -8.046 34.874 -16.295 1.00 23.28 174 ALA A C 1
ATOM 1339 O O . ALA A 1 174 ? -7.482 35.930 -16.559 1.00 23.11 174 ALA A O 1
ATOM 1341 N N . ILE A 1 175 ? -7.761 34.158 -15.206 1.00 23.09 175 ILE A N 1
ATOM 1342 C CA . ILE A 1 175 ? -6.709 34.581 -14.268 1.00 22.75 175 ILE A CA 1
ATOM 1343 C C . ILE A 1 175 ? -5.354 34.662 -14.970 1.00 23.63 175 ILE A C 1
ATOM 1344 O O . ILE A 1 175 ? -4.684 35.692 -14.913 1.00 23.33 175 ILE A O 1
ATOM 1349 N N . LYS A 1 176 ? -4.979 33.579 -15.646 1.00 24.84 176 LYS A N 1
ATOM 1350 C CA . LYS A 1 176 ? -3.674 33.473 -16.302 1.00 26.03 176 LYS A CA 1
ATOM 1351 C C . LYS A 1 176 ? -3.504 34.417 -17.498 1.00 26.29 176 LYS A C 1
ATOM 1352 O O . LYS A 1 176 ? -2.425 34.937 -17.726 1.00 26.52 176 LYS A O 1
ATOM 1358 N N . ARG A 1 177 ? -4.570 34.644 -18.253 1.00 26.92 177 ARG A N 1
ATOM 1359 C CA . ARG A 1 177 ? -4.459 35.443 -19.470 1.00 27.71 177 ARG A CA 1
ATOM 1360 C C . ARG A 1 177 ? -4.804 36.921 -19.277 1.00 26.59 177 ARG A C 1
ATOM 1361 O O . ARG A 1 177 ? -4.320 37.767 -20.031 1.00 26.92 177 ARG A O 1
ATOM 1369 N N . LYS A 1 178 ? -5.628 37.236 -18.278 1.00 24.86 178 LYS A N 1
ATOM 1370 C CA . LYS A 1 178 ? -6.038 38.627 -18.067 1.00 23.91 178 LYS A CA 1
ATOM 1371 C C . LYS A 1 178 ? -5.460 39.283 -16.803 1.00 22.56 178 LYS A C 1
ATOM 1372 O O . LYS A 1 178 ? -5.153 40.476 -16.817 1.00 22.02 178 LYS A O 1
ATOM 1378 N N . LEU A 1 179 ? -5.300 38.511 -15.727 1.00 21.19 179 LEU A N 1
ATOM 1379 C CA . LEU A 1 179 ? -4.806 39.077 -14.471 1.00 20.29 179 LEU A CA 1
ATOM 1380 C C . LEU A 1 179 ? -3.285 39.008 -14.311 1.00 20.11 179 LEU A C 1
ATOM 1381 O O . LEU A 1 179 ? -2.630 40.044 -14.248 1.00 19.61 179 LEU A O 1
ATOM 1386 N N . LEU A 1 180 ? -2.729 37.797 -14.272 1.00 20.33 180 LEU A N 1
ATOM 1387 C CA . LEU A 1 180 ? -1.284 37.615 -14.071 1.00 20.67 180 LEU A CA 1
ATOM 1388 C C . LEU A 1 180 ? -0.392 38.510 -14.950 1.00 20.96 180 LEU A C 1
ATOM 1389 O O . LEU A 1 180 ? 0.618 39.017 -14.461 1.00 21.01 180 LEU A O 1
ATOM 1394 N N . PRO A 1 181 ? -0.756 38.707 -16.242 1.00 21.31 181 PRO A N 1
ATOM 1395 C CA . PRO A 1 181 ? 0.068 39.579 -17.101 1.00 21.86 181 PRO A CA 1
ATOM 1396 C C . PRO A 1 181 ? 0.098 41.067 -16.698 1.00 21.49 181 PRO A C 1
ATOM 1397 O O . PRO A 1 181 ? 0.920 41.825 -17.217 1.00 21.86 181 PRO A O 1
ATOM 1401 N N . LEU A 1 182 ? -0.784 41.479 -15.789 1.00 20.50 182 LEU A N 1
ATOM 1402 C CA . LEU A 1 182 ? -0.752 42.851 -15.276 1.00 20.32 182 LEU A CA 1
ATOM 1403 C C . LEU A 1 182 ? 0.520 43.109 -14.461 1.00 20.31 182 LEU A C 1
ATOM 1404 O O . LEU A 1 182 ? 0.921 44.258 -14.294 1.00 20.42 182 LEU A O 1
ATOM 1409 N N . GLY A 1 183 ? 1.144 42.034 -13.974 1.00 20.44 183 GLY A N 1
ATOM 1410 C CA . GLY A 1 183 ? 2.421 42.108 -13.253 1.00 20.74 183 GLY A CA 1
ATOM 1411 C C . GLY A 1 183 ? 2.386 41.471 -11.869 1.00 20.81 183 GLY A C 1
ATOM 1412 O O . GLY A 1 183 ? 1.358 41.496 -11.184 1.00 20.21 183 GLY A O 1
ATOM 1413 N N . ASP A 1 184 ? 3.526 40.916 -11.459 1.00 21.07 184 ASP A N 1
ATOM 1414 C CA . ASP A 1 184 ? 3.690 40.272 -10.155 1.00 20.97 184 ASP A CA 1
ATOM 1415 C C . ASP A 1 184 ? 3.469 41.221 -8.979 1.00 20.80 184 ASP A C 1
ATOM 1416 O O . ASP A 1 184 ? 3.058 40.797 -7.905 1.00 20.36 184 ASP A O 1
ATOM 1421 N N . ASP A 1 185 ? 3.733 42.505 -9.204 1.00 21.05 185 ASP A N 1
ATOM 1422 C CA . ASP A 1 185 ? 3.740 43.515 -8.147 1.00 21.83 185 ASP A CA 1
ATOM 1423 C C . ASP A 1 185 ? 2.332 44.047 -7.820 1.00 20.95 185 ASP A C 1
ATOM 1424 O O . ASP A 1 185 ? 2.157 44.795 -6.865 1.00 20.86 185 ASP A O 1
ATOM 1429 N N . VAL A 1 186 ? 1.338 43.634 -8.606 1.00 20.32 186 VAL A N 1
ATOM 1430 C CA . VAL A 1 186 ? -0.050 44.061 -8.427 1.00 19.74 186 VAL A CA 1
ATOM 1431 C C . VAL A 1 186 ? -0.673 43.479 -7.153 1.00 19.66 186 VAL A C 1
ATOM 1432 O O . VAL A 1 186 ? -0.662 42.261 -6.950 1.00 19.75 186 VAL A O 1
ATOM 1436 N N . THR A 1 187 ? -1.220 44.359 -6.314 1.00 19.52 187 THR A N 1
ATOM 1437 C CA . THR A 1 187 ? -1.957 43.962 -5.114 1.00 19.47 187 THR A CA 1
ATOM 1438 C C . THR A 1 187 ? -3.421 43.773 -5.495 1.00 18.82 187 THR A C 1
ATOM 1439 O O . THR A 1 187 ? -3.962 44.559 -6.274 1.00 19.03 187 THR A O 1
ATOM 1443 N N . PHE A 1 188 ? -4.057 42.721 -4.990 1.00 18.25 188 PHE A N 1
ATOM 1444 C CA . PHE A 1 188 ? -5.498 42.582 -5.206 1.00 17.60 188 PHE A CA 1
ATOM 1445 C C . PHE A 1 188 ? -6.311 42.578 -3.917 1.00 17.71 188 PHE A C 1
ATOM 1446 O O . PHE A 1 188 ? -5.884 42.041 -2.891 1.00 17.87 188 PHE A O 1
ATOM 1454 N N . ILE A 1 189 ? -7.483 43.200 -3.994 1.00 17.64 189 ILE A N 1
ATOM 1455 C CA . ILE A 1 189 ? -8.476 43.163 -2.923 1.00 17.75 189 ILE A CA 1
ATOM 1456 C C . ILE A 1 189 ? -9.577 42.190 -3.343 1.00 17.18 189 ILE A C 1
ATOM 1457 O O . ILE A 1 189 ? -10.431 42.533 -4.170 1.00 16.70 189 ILE A O 1
ATOM 1462 N N . PRO A 1 190 ? -9.542 40.961 -2.795 1.00 17.27 190 PRO A N 1
ATOM 1463 C CA . PRO A 1 190 ? -10.559 39.953 -3.104 1.00 16.95 190 PRO A CA 1
ATOM 1464 C C . PRO A 1 190 ? -11.807 40.154 -2.254 1.00 17.20 190 PRO A C 1
ATOM 1465 O O . PRO A 1 190 ? -11.771 40.884 -1.257 1.00 17.50 190 PRO A O 1
ATOM 1469 N N . GLY A 1 191 ? -12.891 39.491 -2.637 1.00 17.03 191 GLY A N 1
ATOM 1470 C CA . GLY A 1 191 ? -14.147 39.579 -1.910 1.00 17.48 191 GLY A CA 1
ATOM 1471 C C . GLY A 1 191 ? -14.107 38.956 -0.529 1.00 18.33 191 GLY A C 1
ATOM 1472 O O . GLY A 1 191 ? -14.923 39.296 0.327 1.00 19.22 191 GLY A O 1
ATOM 1473 N N . HIS A 1 192 ? -13.163 38.043 -0.305 1.00 18.51 192 HIS A N 1
ATOM 1474 C CA . HIS A 1 192 ? -13.087 37.299 0.961 1.00 19.04 192 HIS A CA 1
ATOM 1475 C C . HIS A 1 192 ? -11.643 37.012 1.361 1.00 19.53 192 HIS A C 1
ATOM 1476 O O . HIS A 1 192 ? -10.789 36.762 0.510 1.00 19.17 192 HIS A O 1
ATOM 1483 N N . GLY A 1 193 ? -11.382 37.044 2.663 1.00 20.54 193 GLY A N 1
ATOM 1484 C CA . GLY A 1 193 ? -10.061 36.753 3.187 1.00 21.61 193 GLY A CA 1
ATOM 1485 C C . GLY A 1 193 ? -9.068 37.890 3.005 1.00 21.91 193 GLY A C 1
ATOM 1486 O O . GLY A 1 193 ? -9.452 39.006 2.626 1.00 21.51 193 GLY A O 1
ATOM 1487 N N . PRO A 1 194 ? -7.779 37.611 3.271 1.00 22.40 194 PRO A N 1
ATOM 1488 C CA . PRO A 1 194 ? -6.746 38.647 3.219 1.00 22.46 194 PRO A CA 1
ATOM 1489 C C . PRO A 1 194 ? -6.381 39.062 1.796 1.00 21.45 194 PRO A C 1
ATOM 1490 O O . PRO A 1 194 ? -6.601 38.302 0.844 1.00 21.11 194 PRO A O 1
ATOM 1494 N N . LEU A 1 195 ? -5.837 40.268 1.666 1.00 21.18 195 LEU A N 1
ATOM 1495 C CA . LEU A 1 195 ? -5.215 40.713 0.417 1.00 20.90 195 LEU A CA 1
ATOM 1496 C C . LEU A 1 195 ? -3.988 39.865 0.083 1.00 20.64 195 LEU A C 1
ATOM 1497 O O . LEU A 1 195 ? -3.423 39.194 0.952 1.00 21.10 195 LEU A O 1
ATOM 1502 N N . SER A 1 196 ? -3.591 39.901 -1.185 1.00 20.02 196 SER A N 1
ATOM 1503 C CA . SER A 1 196 ? -2.379 39.238 -1.649 1.00 20.23 196 SER A CA 1
ATOM 1504 C C . SER A 1 196 ? -1.899 39.959 -2.911 1.00 19.71 196 SER A C 1
ATOM 1505 O O . SER A 1 196 ? -2.465 40.988 -3.293 1.00 19.53 196 SER A O 1
ATOM 1508 N N . THR A 1 197 ? -0.843 39.449 -3.538 1.00 19.56 197 THR A N 1
ATOM 1509 C CA . THR A 1 197 ? -0.360 40.013 -4.796 1.00 19.06 197 THR A CA 1
ATOM 1510 C C . THR A 1 197 ? -0.488 38.968 -5.892 1.00 19.03 197 THR A C 1
ATOM 1511 O O . THR A 1 197 ? -0.553 37.767 -5.604 1.00 19.55 197 THR A O 1
ATOM 1515 N N . LEU A 1 198 ? -0.511 39.417 -7.144 1.00 18.29 198 LEU A N 1
ATOM 1516 C CA . LEU A 1 198 ? -0.549 38.501 -8.277 1.00 18.03 198 LEU A CA 1
ATOM 1517 C C . LEU A 1 198 ? 0.704 37.627 -8.372 1.00 18.83 198 LEU A C 1
ATOM 1518 O O . LEU A 1 198 ? 0.613 36.456 -8.747 1.00 19.37 198 LEU A O 1
ATOM 1523 N N . GLY A 1 199 ? 1.860 38.192 -8.020 1.00 18.93 199 GLY A N 1
ATOM 1524 C CA . GLY A 1 199 ? 3.124 37.451 -8.042 1.00 19.56 199 GLY A CA 1
ATOM 1525 C C . GLY A 1 199 ? 3.167 36.287 -7.064 1.00 20.08 199 GLY A C 1
ATOM 1526 O O . GLY A 1 199 ? 3.588 35.180 -7.423 1.00 20.28 199 GLY A O 1
ATOM 1527 N N . TYR A 1 200 ? 2.738 36.541 -5.830 1.00 19.86 200 TYR A N 1
ATOM 1528 C CA . TYR A 1 200 ? 2.628 35.486 -4.834 1.00 20.90 200 TYR A CA 1
ATOM 1529 C C . TYR A 1 200 ? 1.684 34.350 -5.256 1.00 20.89 200 TYR A C 1
ATOM 1530 O O . TYR A 1 200 ? 2.005 33.181 -5.050 1.00 22.18 200 TYR A O 1
ATOM 1539 N N . GLU A 1 201 ? 0.540 34.684 -5.847 1.00 20.17 201 GLU A N 1
ATOM 1540 C CA . GLU A 1 201 ? -0.417 33.666 -6.296 1.00 20.17 201 GLU A CA 1
ATOM 1541 C C . GLU A 1 201 ? 0.096 32.874 -7.489 1.00 20.72 20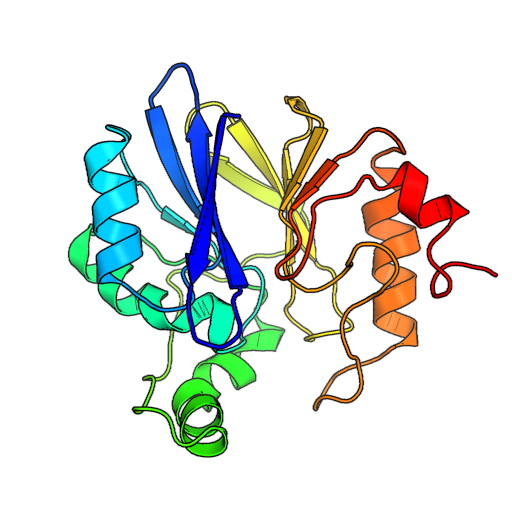1 GLU A C 1
ATOM 1542 O O . GLU A 1 201 ? -0.072 31.655 -7.547 1.00 21.33 201 GLU A O 1
ATOM 1548 N N . ARG A 1 202 ? 0.726 33.572 -8.429 1.00 20.88 202 ARG A N 1
ATOM 1549 C CA . ARG A 1 202 ? 1.367 32.931 -9.576 1.00 21.76 202 ARG A CA 1
ATOM 1550 C C . ARG A 1 202 ? 2.257 31.768 -9.126 1.00 22.76 202 ARG A C 1
ATOM 1551 O O . ARG A 1 202 ? 2.237 30.703 -9.726 1.00 23.02 202 ARG A O 1
ATOM 1559 N N . LEU A 1 203 ? 3.000 31.969 -8.045 1.00 23.47 203 LEU A N 1
ATOM 1560 C CA . LEU A 1 203 ? 3.995 30.987 -7.617 1.00 25.25 203 LEU A CA 1
ATOM 1561 C C . LEU A 1 203 ? 3.581 30.071 -6.458 1.00 26.10 203 LEU A C 1
ATOM 1562 O O . LEU A 1 203 ? 4.245 29.069 -6.204 1.00 27.42 203 LEU A O 1
ATOM 1567 N N . HIS A 1 204 ? 2.492 30.396 -5.769 1.00 26.24 204 HIS A N 1
ATOM 1568 C CA . HIS A 1 204 ? 2.091 29.631 -4.582 1.00 27.57 204 HIS A CA 1
ATOM 1569 C C . HIS A 1 204 ? 0.658 29.091 -4.602 1.00 27.71 204 HIS A C 1
ATOM 1570 O O . HIS A 1 204 ? 0.352 28.141 -3.885 1.00 28.49 204 HIS A O 1
ATOM 1577 N N . ASN A 1 205 ? -0.214 29.698 -5.408 1.00 27.26 205 ASN A N 1
ATOM 1578 C CA . ASN A 1 205 ? -1.614 29.282 -5.484 1.00 27.06 205 ASN A CA 1
ATOM 1579 C C . ASN A 1 205 ? -1.734 27.894 -6.129 1.00 28.23 205 ASN A C 1
ATOM 1580 O O . ASN A 1 205 ? -1.364 27.718 -7.291 1.00 28.28 205 ASN A O 1
ATOM 1585 N N . PRO A 1 206 ? -2.250 26.902 -5.375 1.00 29.54 206 PRO A N 1
ATOM 1586 C CA . PRO A 1 206 ? -2.285 25.518 -5.888 1.00 31.17 206 PRO A CA 1
ATOM 1587 C C . PRO A 1 206 ? -3.177 25.332 -7.126 1.00 31.59 206 PRO A C 1
ATOM 1588 O O . PRO A 1 206 ? -3.028 24.342 -7.847 1.00 32.51 206 PRO A O 1
ATOM 1592 N N . PHE A 1 207 ? -4.070 26.289 -7.381 1.00 31.00 207 PHE A N 1
ATOM 1593 C CA . PHE A 1 207 ? -4.974 26.215 -8.528 1.00 31.51 207 PHE A CA 1
ATOM 1594 C C . PHE A 1 207 ? -4.352 26.762 -9.803 1.00 31.56 207 PHE A C 1
ATOM 1595 O O . PHE A 1 207 ? -4.898 26.596 -10.897 1.00 31.68 207 PHE A O 1
ATOM 1603 N N . LEU A 1 208 ? -3.197 27.395 -9.661 1.00 31.95 208 LEU A N 1
ATOM 1604 C CA . LEU A 1 208 ? -2.546 28.038 -10.793 1.00 32.70 208 LEU A CA 1
ATOM 1605 C C . LEU A 1 208 ? -1.240 27.348 -11.212 1.00 34.83 208 LEU A C 1
ATOM 1606 O O . LEU A 1 208 ? -0.404 27.950 -11.894 1.00 34.91 208 LEU A O 1
ATOM 161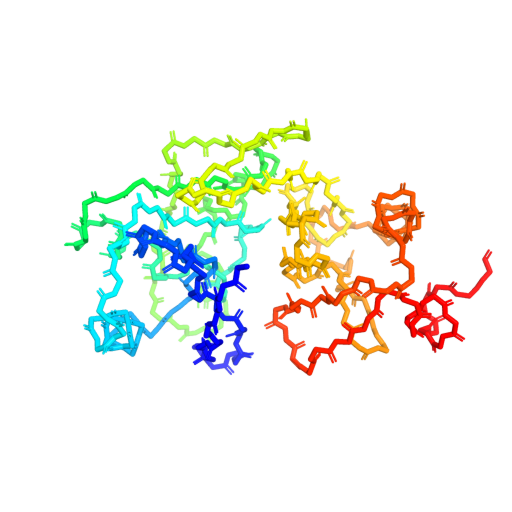1 N N . GLN A 1 209 ? -1.076 26.083 -10.824 1.00 37.13 209 GLN A N 1
ATOM 1612 C CA . GLN A 1 209 ? 0.161 25.352 -11.117 1.00 39.54 209 GLN A CA 1
ATOM 1613 C C . GLN A 1 209 ? -0.024 24.305 -12.215 1.00 42.03 209 GLN A C 1
ATOM 1619 N N . ASP A 1 210 ? 0.571 24.596 -13.372 1.00 44.22 210 ASP A N 1
ATOM 1620 C CA . ASP A 1 210 ? 0.519 23.750 -14.582 1.00 46.68 210 ASP A CA 1
ATOM 1621 C C . ASP A 1 210 ? -0.266 24.425 -15.716 1.00 46.47 210 ASP A C 1
ATOM 1622 O O . ASP A 1 210 ? 0.303 24.816 -16.741 1.00 47.19 210 ASP A O 1
#

B-factor: mean 24.69, std 6.7, range [4.84, 51.32]

Sequence (210 aa):
MNYRIIPVTAFSQNCSLIWCEQTRLAALVDPGGDAEKIKQEVDASGVTLMQILLTHGHLDHVGAASELAQHYGVPVIGPEKEDEFWLQGLPAQSRMFGLDECQPLTPDRWLNDGDRVSVGNVTLQVLHCPGHTPGHVVFFDEQSQLLISGDVIFKGGVGRSDFPRGDHTQLIDAIKRKLLPLGDDVTFIPGHGPLSTLGYERLHNPFLQD

CATH classification: 3.60.15.10

Nearest PDB structures (foldseek):
  2xf4-assembly1_A-2  TM=1.005E+00  e=2.514E-49  Salmonella enterica
  7ev5-assembly1_A  TM=9.231E-01  e=3.647E-25  Shouchella lehensis G1
  5ve5-assembly2_B  TM=9.036E-01  e=4.471E-18  Paraburkholderia phytofirmans PsJN
  5ve5-assembly3_C  TM=9.004E-01  e=1.088E-17  Paraburkholderia phytofirmans PsJN
  5ve3-assembly2_A  TM=9.021E-01  e=2.331E-17  Paraburkholderia phytofirmans PsJN